Protein AF-A0A955PKI0-F1 (afdb_monomer_lite)

Radius of gyration: 33.98 Å; chains: 1; bounding box: 121×41×71 Å

Foldseek 3Di:
DDEDEEADPDPDDDDDPDPPYYYYHDPQADEDPDPRDPDNHHQDDDFDDPPDPVRDSDDWDDPDPDPDDDTDDFDDPDPQWPQVAFRAFDADPVGTAWTWGTNSPRHTDTGHPAWFEWEKFFADPPDPDDDDAQFKWADDPRHTALQQPVGPAIWGFADDHSHYYDDVPPPDPTDITITTAWTKGKHWEAAWEDFFFFWFRPNPSPRYTYTDHPVPDPGHGHFTFHHTDHDRGIDIGMTTGHPDPPPPPDDDPPVVVVVVVVVVVVVVVVVVVVVVVVVVVVVVVVVVVVVVVVVPD

Sequence (297 aa):
RGSFVWADSAFSDFASTDDNQFLVRASGGVGLGTNNPVSQLHVAESVSGGAGIGNHVAAIENTSTGASPDVLALKVHVETPDDTNNFITFMNSTGNIGAVEGNGSGGVTFKTTGGDFAEYLPLRETDDVTAQPGDLVGLHGGSVSLETDGARRALVVSTAPALLGNDPKQEDGGKHIPIAFIGQVEIRVRGPVHAGDAIVPSGQNDGTGIAMSPVRATMPIAGYAIEESSQDSVKVIRAIVGFPHDPPALDRKDPKDERIVSLERQVESMREEISAMKKQMMEMTRSRRESLILYRQ

Structure (mmCIF, N/CA/C/O backbone):
data_AF-A0A955PKI0-F1
#
_entry.id   AF-A0A955PKI0-F1
#
loop_
_atom_site.group_PDB
_atom_site.id
_atom_site.type_symbol
_atom_site.label_atom_id
_atom_site.label_alt_id
_atom_site.label_comp_id
_atom_site.label_asym_id
_atom_site.label_entity_id
_atom_site.label_seq_id
_atom_site.pdbx_PDB_ins_code
_atom_site.Cartn_x
_atom_site.Cartn_y
_atom_site.Cartn_z
_atom_site.occupancy
_atom_site.B_iso_or_equiv
_atom_site.auth_seq_id
_atom_site.auth_comp_id
_atom_site.auth_asym_id
_atom_site.auth_atom_id
_atom_site.pdbx_PDB_model_num
ATOM 1 N N . ARG A 1 1 ? 19.567 9.909 -41.602 1.00 74.19 1 ARG A N 1
ATOM 2 C CA . ARG A 1 1 ? 20.017 10.490 -40.308 1.00 74.19 1 ARG A CA 1
ATOM 3 C C . ARG A 1 1 ? 20.873 9.428 -39.597 1.00 74.19 1 ARG A C 1
ATOM 5 O O . ARG A 1 1 ? 21.284 8.505 -40.284 1.00 74.19 1 ARG A O 1
ATOM 12 N N . GLY A 1 2 ? 21.263 9.560 -38.324 1.00 91.81 2 GLY A N 1
ATOM 13 C CA . GLY A 1 2 ? 22.196 8.604 -37.692 1.00 91.81 2 GLY A CA 1
ATOM 14 C C . GLY A 1 2 ? 21.479 7.470 -36.957 1.00 91.81 2 GLY A C 1
ATOM 15 O O . GLY A 1 2 ? 20.577 7.763 -36.185 1.00 91.81 2 GLY A O 1
ATOM 16 N N . SER A 1 3 ? 21.897 6.217 -37.151 1.00 95.56 3 SER A N 1
ATOM 17 C CA . SER A 1 3 ? 21.462 5.065 -36.344 1.00 95.56 3 SER A CA 1
ATOM 18 C C . SER A 1 3 ? 22.678 4.366 -35.731 1.00 95.56 3 SER A C 1
ATOM 20 O O . SER A 1 3 ? 23.745 4.322 -36.345 1.00 95.56 3 SER A O 1
ATOM 22 N N . PHE A 1 4 ? 22.522 3.823 -34.526 1.00 96.56 4 PHE A N 1
ATOM 23 C CA . PHE A 1 4 ? 23.533 3.021 -33.837 1.00 96.56 4 PHE A CA 1
ATOM 24 C C . PHE A 1 4 ? 23.021 1.592 -33.680 1.00 96.56 4 PHE A C 1
ATOM 26 O O . PHE A 1 4 ? 21.905 1.384 -33.205 1.00 96.56 4 PHE A O 1
ATOM 33 N N . VAL A 1 5 ? 23.838 0.614 -34.069 1.00 95.44 5 VAL A N 1
ATOM 34 C CA . VAL A 1 5 ? 23.517 -0.810 -33.941 1.00 95.44 5 VAL A CA 1
ATOM 35 C C . VAL A 1 5 ? 24.697 -1.517 -33.293 1.00 95.44 5 VAL A C 1
ATOM 37 O O . VAL A 1 5 ? 25.806 -1.495 -33.825 1.00 95.44 5 VAL A O 1
ATOM 40 N N . TRP A 1 6 ? 24.446 -2.159 -32.157 1.00 95.50 6 TRP A N 1
ATOM 41 C CA . TRP A 1 6 ? 25.385 -3.066 -31.508 1.00 95.50 6 TRP A CA 1
ATOM 42 C C . TRP A 1 6 ? 24.737 -4.437 -31.342 1.00 95.50 6 TRP A C 1
ATOM 44 O O . TRP A 1 6 ? 23.592 -4.540 -30.896 1.00 95.50 6 TRP A O 1
ATOM 54 N N . ALA A 1 7 ? 25.463 -5.494 -31.692 1.00 95.50 7 ALA A N 1
ATOM 55 C CA . ALA A 1 7 ? 24.996 -6.864 -31.563 1.00 95.50 7 ALA A CA 1
ATOM 56 C C . ALA A 1 7 ? 26.078 -7.736 -30.932 1.00 95.50 7 ALA A C 1
ATOM 58 O O . ALA A 1 7 ? 27.271 -7.565 -31.187 1.00 95.50 7 ALA A O 1
ATOM 59 N N . ASP A 1 8 ? 25.628 -8.686 -30.129 1.00 94.38 8 ASP A N 1
ATOM 60 C CA . ASP A 1 8 ? 26.417 -9.802 -29.640 1.00 94.38 8 ASP A CA 1
ATOM 61 C C . ASP A 1 8 ? 26.863 -10.760 -30.762 1.00 94.38 8 ASP A C 1
ATOM 63 O O . ASP A 1 8 ? 26.584 -10.572 -31.947 1.00 94.38 8 ASP A O 1
ATOM 67 N N . SER A 1 9 ? 27.572 -11.825 -30.380 1.00 92.56 9 SER A N 1
ATOM 68 C CA . SER A 1 9 ? 28.144 -12.818 -31.296 1.00 92.56 9 SER A CA 1
ATOM 69 C C . SER A 1 9 ? 27.124 -13.783 -31.919 1.00 92.56 9 SER A C 1
ATOM 71 O O . SER A 1 9 ? 27.525 -14.741 -32.584 1.00 92.56 9 SER A O 1
ATOM 73 N N . ALA A 1 10 ? 25.817 -13.575 -31.716 1.00 91.38 10 ALA A N 1
ATOM 74 C CA . ALA A 1 10 ? 24.794 -14.438 -32.289 1.00 91.38 10 ALA A CA 1
ATOM 75 C C . ALA A 1 10 ? 24.821 -14.370 -33.825 1.00 91.38 10 ALA A C 1
ATOM 77 O O . ALA A 1 10 ? 24.774 -13.292 -34.418 1.00 91.38 10 ALA A O 1
ATOM 78 N N . PHE A 1 11 ? 24.837 -15.535 -34.478 1.00 84.62 11 PHE A N 1
ATOM 79 C CA . PHE A 1 11 ? 24.886 -15.660 -35.939 1.00 84.62 11 PHE A CA 1
ATOM 80 C C . PHE A 1 11 ? 23.498 -15.462 -36.572 1.00 84.62 11 PHE A C 1
ATOM 82 O O . PHE A 1 11 ? 22.921 -16.365 -37.173 1.00 84.62 11 PHE A O 1
ATOM 89 N N . SER A 1 12 ? 22.922 -14.282 -36.359 1.00 92.19 12 SER A N 1
ATOM 90 C CA . SER A 1 12 ? 21.658 -13.846 -36.954 1.00 92.19 12 SER A CA 1
ATOM 91 C C . SER A 1 12 ? 21.709 -12.350 -37.228 1.00 92.19 12 SER A C 1
ATOM 93 O O . SER A 1 12 ? 22.248 -11.592 -36.415 1.00 92.19 12 SER A O 1
ATOM 95 N N . ASP A 1 13 ? 21.134 -11.923 -38.348 1.00 91.38 13 ASP A N 1
ATOM 96 C CA . ASP A 1 13 ? 21.134 -10.516 -38.739 1.00 91.38 13 ASP A CA 1
ATOM 97 C C . ASP A 1 13 ? 20.423 -9.646 -37.689 1.00 91.38 13 ASP A C 1
ATOM 99 O O . ASP A 1 13 ? 19.383 -10.010 -37.136 1.00 91.38 13 ASP A O 1
ATOM 103 N N . PHE A 1 14 ? 21.011 -8.486 -37.401 1.00 94.88 14 PHE A N 1
ATOM 104 C CA . PHE A 1 14 ? 20.442 -7.445 -36.549 1.00 94.88 14 PHE A CA 1
ATOM 105 C C . PHE A 1 14 ? 20.825 -6.096 -37.139 1.00 94.88 14 PHE A C 1
ATOM 107 O O . PHE A 1 14 ? 22.000 -5.733 -37.163 1.00 94.88 14 PHE A O 1
ATOM 114 N N . ALA A 1 15 ? 19.843 -5.383 -37.677 1.00 94.81 15 ALA A N 1
ATOM 115 C CA . ALA A 1 15 ? 20.074 -4.177 -38.455 1.00 94.81 15 ALA A CA 1
ATOM 116 C C . ALA A 1 15 ? 19.005 -3.120 -38.164 1.00 94.81 15 ALA A C 1
ATOM 118 O O . ALA A 1 15 ? 17.882 -3.436 -37.771 1.00 94.81 15 ALA A O 1
ATOM 119 N N . SER A 1 16 ? 19.375 -1.858 -38.387 1.00 95.88 16 SER A N 1
ATOM 120 C CA . SER A 1 16 ? 18.446 -0.725 -38.381 1.00 95.88 16 SER A CA 1
ATOM 121 C C . SER A 1 16 ? 17.389 -0.914 -39.467 1.00 95.88 16 SER A C 1
ATOM 123 O O . SER A 1 16 ? 17.709 -1.330 -40.579 1.00 95.88 16 SER A O 1
ATOM 125 N N . THR A 1 17 ? 16.144 -0.576 -39.155 1.00 95.94 17 THR A N 1
ATOM 126 C CA . THR A 1 17 ? 15.013 -0.599 -40.099 1.00 95.94 17 THR A CA 1
ATOM 127 C C . THR A 1 17 ? 14.558 0.799 -40.509 1.00 95.94 17 THR A C 1
ATOM 129 O O . THR A 1 17 ? 13.859 0.935 -41.508 1.00 95.94 17 THR A O 1
ATOM 132 N N . ASP A 1 18 ? 14.979 1.831 -39.773 1.00 96.69 18 ASP A N 1
ATOM 133 C CA . ASP A 1 18 ? 14.659 3.236 -40.036 1.00 96.69 18 ASP A CA 1
ATOM 134 C C . ASP A 1 18 ? 15.785 4.169 -39.535 1.00 96.69 18 ASP A C 1
ATOM 136 O O . ASP A 1 18 ? 16.756 3.733 -38.904 1.00 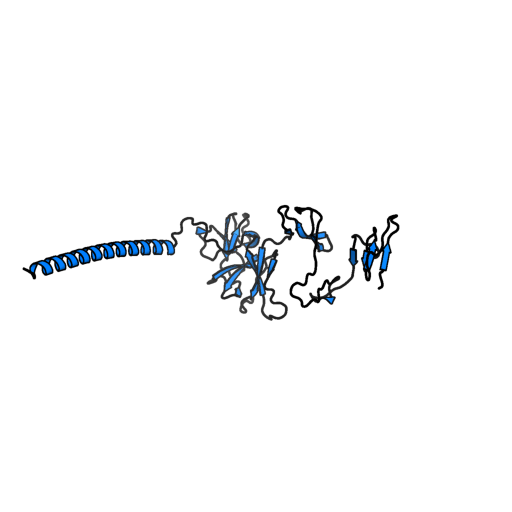96.69 18 ASP A O 1
ATOM 140 N N . ASP A 1 19 ? 15.648 5.462 -39.817 1.00 97.50 19 ASP A N 1
ATOM 141 C CA . ASP A 1 19 ? 16.490 6.558 -39.349 1.00 97.50 19 ASP A CA 1
ATOM 142 C C . ASP A 1 19 ? 16.314 6.825 -37.836 1.00 97.50 19 ASP A C 1
ATOM 144 O O . ASP A 1 19 ? 15.201 6.838 -37.315 1.00 97.50 19 ASP A O 1
ATOM 148 N N . ASN A 1 20 ? 17.396 7.215 -37.147 1.00 96.31 20 ASN A N 1
ATOM 149 C CA . ASN A 1 20 ? 17.394 7.635 -35.727 1.00 96.31 20 ASN A CA 1
ATOM 150 C C . ASN A 1 20 ? 17.096 6.514 -34.726 1.00 96.31 20 ASN A C 1
ATOM 152 O O . ASN A 1 20 ? 16.509 6.760 -33.673 1.00 96.31 20 ASN A O 1
ATOM 156 N N . GLN A 1 21 ? 17.513 5.288 -35.035 1.00 95.94 21 GLN A N 1
ATOM 157 C CA . GLN A 1 21 ? 17.356 4.153 -34.131 1.00 95.94 21 GLN A CA 1
ATOM 158 C C . GLN A 1 21 ? 18.623 3.926 -33.297 1.00 95.94 21 GLN A C 1
ATOM 160 O O . GLN A 1 21 ? 19.745 4.060 -33.789 1.00 95.94 21 GLN A O 1
ATOM 165 N N . PHE A 1 22 ? 18.440 3.538 -32.035 1.00 96.06 22 PHE A N 1
ATOM 166 C CA . PHE A 1 22 ? 19.500 3.025 -31.170 1.00 96.06 22 PHE A CA 1
ATOM 167 C C . PHE A 1 22 ? 19.146 1.589 -30.789 1.00 96.06 22 PHE A C 1
ATOM 169 O O . PHE A 1 22 ? 18.220 1.357 -30.014 1.00 96.06 22 PHE A O 1
ATOM 176 N N . LEU A 1 23 ? 19.845 0.623 -31.381 1.00 96.12 23 LEU A N 1
ATOM 177 C CA . LEU A 1 23 ? 19.521 -0.795 -31.285 1.00 96.12 23 LEU A CA 1
ATOM 178 C C . LEU A 1 23 ? 20.668 -1.558 -30.627 1.00 96.12 23 LEU A C 1
ATOM 180 O O . LEU A 1 23 ? 21.814 -1.485 -31.071 1.00 96.12 23 LEU A O 1
ATOM 184 N N . VAL A 1 24 ? 20.346 -2.328 -29.589 1.00 96.19 24 VAL A N 1
ATOM 185 C CA . VAL A 1 24 ? 21.301 -3.176 -28.869 1.00 96.19 24 VAL A CA 1
ATOM 186 C C . VAL A 1 24 ? 20.721 -4.578 -28.736 1.00 96.19 24 VAL A C 1
ATOM 188 O O . VAL A 1 24 ? 19.649 -4.748 -28.157 1.00 96.19 24 VAL A O 1
ATOM 191 N N . ARG A 1 25 ? 21.444 -5.586 -29.230 1.00 96.12 25 ARG A N 1
ATOM 192 C CA . ARG A 1 25 ? 21.192 -6.998 -28.920 1.00 96.12 25 ARG A CA 1
ATOM 193 C C . ARG A 1 25 ? 22.332 -7.530 -28.067 1.00 96.12 25 ARG A C 1
ATOM 195 O O . ARG A 1 25 ? 23.399 -7.836 -28.585 1.00 96.12 25 ARG A O 1
ATOM 202 N N . ALA A 1 26 ? 22.093 -7.635 -26.766 1.00 95.81 26 ALA A N 1
ATOM 203 C CA . ALA A 1 26 ? 23.042 -8.166 -25.797 1.00 95.81 26 ALA A CA 1
ATOM 204 C C . ALA A 1 26 ? 22.402 -9.344 -25.057 1.00 95.81 26 ALA A C 1
ATOM 206 O O . ALA A 1 26 ? 21.695 -9.135 -24.072 1.00 95.81 26 ALA A O 1
ATOM 207 N N . SER A 1 27 ? 22.627 -10.576 -25.522 1.00 94.38 27 SER A N 1
ATOM 208 C CA . SER A 1 27 ? 22.117 -11.796 -24.865 1.00 94.38 27 SER A CA 1
ATOM 209 C C . SER A 1 27 ? 22.603 -11.970 -23.424 1.00 94.38 27 SER A C 1
ATOM 211 O O . SER A 1 27 ? 21.913 -12.589 -22.622 1.00 94.38 27 SER A O 1
ATOM 213 N N . GLY A 1 28 ? 23.757 -11.392 -23.078 1.00 94.50 28 GLY A N 1
ATOM 214 C CA . GLY A 1 28 ? 24.251 -11.316 -21.701 1.00 94.50 28 GLY A CA 1
ATOM 215 C C . GLY A 1 28 ? 23.621 -10.206 -20.849 1.00 94.50 28 GLY A C 1
ATOM 216 O O . GLY A 1 28 ? 23.944 -10.120 -19.673 1.00 94.50 28 GLY A O 1
ATOM 217 N N . GLY A 1 29 ? 22.749 -9.364 -21.415 1.00 96.56 29 GLY A N 1
ATOM 218 C CA . GLY A 1 29 ? 22.121 -8.221 -20.745 1.00 96.56 29 GLY A CA 1
ATOM 219 C C . GLY A 1 29 ? 22.832 -6.880 -20.969 1.00 96.56 29 GLY A C 1
ATOM 220 O O . GLY A 1 29 ? 23.971 -6.811 -21.431 1.00 96.56 29 GLY A O 1
ATOM 221 N N . VAL A 1 30 ? 22.133 -5.791 -20.642 1.00 97.62 30 VAL A N 1
ATOM 222 C CA . VAL A 1 30 ? 22.633 -4.408 -20.663 1.00 97.62 30 VAL A CA 1
ATOM 223 C C . VAL A 1 30 ? 22.802 -3.934 -19.222 1.00 97.62 30 VAL A C 1
ATOM 225 O O . VAL A 1 30 ? 21.823 -3.795 -18.490 1.00 97.62 30 VAL A O 1
ATOM 228 N N . GLY A 1 31 ? 24.049 -3.700 -18.815 1.00 97.25 31 GLY A N 1
ATOM 229 C CA . GLY A 1 31 ? 24.398 -3.169 -17.498 1.00 97.25 31 GLY A CA 1
ATOM 230 C C . GLY A 1 31 ? 24.680 -1.669 -17.546 1.00 97.25 31 GLY A C 1
ATOM 231 O O . GLY A 1 31 ? 25.466 -1.218 -18.377 1.00 97.25 31 GLY A O 1
ATOM 232 N N . LEU A 1 32 ? 24.082 -0.903 -16.635 1.00 97.56 32 LEU A N 1
ATOM 233 C CA . LEU A 1 32 ? 24.447 0.489 -16.358 1.00 97.56 32 LEU A CA 1
ATOM 234 C C . LEU A 1 32 ? 24.866 0.579 -14.886 1.00 97.56 32 LEU A C 1
ATOM 236 O O . LEU A 1 32 ? 24.091 0.210 -14.009 1.00 97.56 32 LEU A O 1
ATOM 240 N N . GLY A 1 33 ? 26.112 0.982 -14.623 1.00 97.38 33 GLY A N 1
ATOM 241 C CA . GLY A 1 33 ? 26.688 0.984 -13.267 1.00 97.38 33 GLY A CA 1
ATOM 242 C C . GLY A 1 33 ? 27.017 -0.409 -12.694 1.00 97.38 33 GLY A C 1
ATOM 243 O O . GLY A 1 33 ? 27.448 -0.529 -11.552 1.00 97.38 33 GLY A O 1
ATOM 244 N N . THR A 1 34 ? 26.887 -1.475 -13.493 1.00 97.06 34 THR A N 1
ATOM 245 C CA . THR A 1 34 ? 27.274 -2.852 -13.139 1.00 97.06 34 THR A CA 1
ATOM 246 C C . THR A 1 34 ? 28.012 -3.537 -14.287 1.00 97.06 34 THR A C 1
ATOM 248 O O . THR A 1 34 ? 27.714 -3.300 -15.457 1.00 97.06 34 THR A O 1
ATOM 251 N N . ASN A 1 35 ? 28.970 -4.406 -13.959 1.00 96.88 35 ASN A N 1
ATOM 252 C CA . ASN A 1 35 ? 29.713 -5.220 -14.927 1.00 96.88 35 ASN A CA 1
ATOM 253 C C . ASN A 1 35 ? 29.130 -6.633 -15.115 1.00 96.88 35 ASN A C 1
ATOM 255 O O . ASN A 1 35 ? 29.584 -7.359 -15.995 1.00 96.88 35 ASN A O 1
ATOM 259 N N . ASN A 1 36 ? 28.149 -7.018 -14.295 1.00 97.25 36 ASN A N 1
ATOM 260 C CA . ASN A 1 36 ? 27.513 -8.331 -14.317 1.00 97.25 36 ASN A CA 1
ATOM 261 C C . ASN A 1 36 ? 25.983 -8.165 -14.238 1.00 97.25 36 ASN A C 1
ATOM 263 O O . ASN A 1 36 ? 25.394 -8.314 -13.161 1.00 97.25 36 ASN A O 1
ATOM 267 N N . PRO A 1 37 ? 25.324 -7.759 -15.339 1.00 97.69 37 PRO A N 1
ATOM 268 C CA . PRO A 1 37 ? 23.868 -7.665 -15.388 1.00 97.69 37 PRO A CA 1
ATOM 269 C C . PRO A 1 37 ? 23.219 -9.035 -15.119 1.00 97.69 37 PRO A C 1
ATOM 271 O O . PRO A 1 37 ? 23.659 -10.050 -15.647 1.00 97.69 37 PRO A O 1
ATOM 274 N N . VAL A 1 38 ? 22.169 -9.068 -14.288 1.00 96.75 38 VAL A N 1
ATOM 275 C CA . VAL A 1 38 ? 21.439 -10.307 -13.917 1.00 96.75 38 VAL A CA 1
ATOM 276 C C . VAL A 1 38 ? 20.052 -10.398 -14.563 1.00 96.75 38 VAL A C 1
ATOM 278 O O . VAL A 1 38 ? 19.336 -11.381 -14.402 1.00 96.75 38 VAL A O 1
ATOM 281 N N . SER A 1 39 ? 19.675 -9.360 -15.301 1.00 96.56 39 SER A N 1
ATOM 282 C CA . SER A 1 39 ? 18.452 -9.223 -16.086 1.00 96.56 39 SER A CA 1
ATOM 283 C C . SER A 1 39 ? 18.805 -8.569 -17.427 1.00 96.56 39 SER A C 1
ATOM 285 O O . SER A 1 39 ? 19.915 -8.064 -17.612 1.00 96.56 39 SER A O 1
ATOM 287 N N . GLN A 1 40 ? 17.861 -8.549 -18.374 1.00 97.12 40 GLN A N 1
ATOM 288 C CA . GLN A 1 40 ? 18.107 -7.978 -19.706 1.00 97.12 40 GLN A CA 1
ATOM 289 C C . GLN A 1 40 ? 18.516 -6.496 -19.659 1.00 97.12 40 GLN A C 1
ATOM 291 O O . GLN A 1 40 ? 19.332 -6.061 -20.469 1.00 97.12 40 GLN A O 1
ATOM 296 N N . LEU A 1 41 ? 17.969 -5.739 -18.707 1.00 97.38 41 LEU A N 1
ATOM 297 C CA . LEU A 1 41 ? 18.399 -4.393 -18.347 1.00 97.38 41 LEU A CA 1
ATOM 298 C C . LEU A 1 41 ? 18.605 -4.363 -16.829 1.00 97.38 41 LEU A C 1
ATOM 300 O O . LEU A 1 41 ? 17.638 -4.505 -16.079 1.00 97.38 41 LEU A O 1
ATOM 304 N N . HIS A 1 42 ? 19.850 -4.180 -16.391 1.00 98.25 42 HIS A N 1
ATOM 305 C CA . HIS A 1 42 ? 20.221 -4.057 -14.983 1.00 98.25 42 HIS A CA 1
ATOM 306 C C . HIS A 1 42 ? 20.905 -2.705 -14.767 1.00 98.25 42 HIS A C 1
ATOM 308 O O . HIS A 1 42 ? 22.023 -2.478 -15.232 1.00 98.25 42 HIS A O 1
ATOM 314 N N . VAL A 1 43 ? 20.222 -1.805 -14.065 1.00 97.75 43 VAL A N 1
ATOM 315 C CA . VAL A 1 43 ? 20.763 -0.503 -13.663 1.00 97.75 43 VAL A CA 1
ATOM 316 C C . VAL A 1 43 ? 21.047 -0.562 -12.170 1.00 97.75 43 VAL A C 1
ATOM 318 O O . VAL A 1 43 ? 20.144 -0.854 -11.389 1.00 97.75 43 VAL A O 1
ATOM 321 N N . ALA A 1 44 ? 22.293 -0.320 -11.783 1.00 97.19 44 ALA A N 1
ATOM 322 C CA . ALA A 1 44 ? 22.725 -0.333 -10.395 1.00 97.19 44 ALA A CA 1
ATOM 323 C C . ALA A 1 44 ? 23.492 0.954 -10.098 1.00 97.19 44 ALA A C 1
ATOM 325 O O . ALA A 1 44 ? 24.462 1.266 -10.780 1.00 97.19 44 ALA A O 1
ATOM 326 N N . GLU A 1 45 ? 23.056 1.692 -9.083 1.00 96.69 45 GLU A N 1
ATOM 327 C CA . GLU A 1 45 ? 23.702 2.926 -8.642 1.00 96.69 45 GLU A CA 1
ATOM 328 C C . GLU A 1 45 ? 23.470 3.121 -7.139 1.00 96.69 45 GLU A C 1
ATOM 330 O O . GLU A 1 45 ? 22.464 2.662 -6.592 1.00 96.69 45 GLU A O 1
ATOM 335 N N . SER A 1 46 ? 24.395 3.801 -6.464 1.00 95.75 46 SER A N 1
ATOM 336 C CA . SER A 1 46 ? 24.297 4.119 -5.039 1.00 95.75 46 SER A CA 1
ATOM 337 C C . SER A 1 46 ? 23.742 5.530 -4.830 1.00 95.75 46 SER A C 1
ATOM 339 O O . SER A 1 46 ? 24.484 6.465 -4.524 1.00 95.75 46 SER A O 1
ATOM 341 N N . VAL A 1 47 ? 22.422 5.682 -4.949 1.00 94.69 47 VAL A N 1
ATOM 342 C CA . VAL A 1 47 ? 21.702 6.939 -4.675 1.00 94.69 47 VAL A CA 1
ATOM 343 C C . VAL A 1 47 ? 20.985 6.895 -3.324 1.00 94.69 47 VAL A C 1
ATOM 345 O O . VAL A 1 47 ? 20.501 5.849 -2.898 1.00 94.69 47 VAL A O 1
ATOM 348 N N . SER A 1 48 ? 20.914 8.032 -2.627 1.00 94.19 48 SER A N 1
ATOM 349 C CA . SER A 1 48 ? 20.125 8.162 -1.396 1.00 94.19 48 SER A CA 1
ATOM 350 C C . SER A 1 48 ? 19.596 9.584 -1.220 1.00 94.19 48 SER A C 1
ATOM 352 O O . SER A 1 48 ? 20.256 10.555 -1.584 1.00 94.19 48 SER A O 1
ATOM 354 N N . GLY A 1 49 ? 18.391 9.704 -0.662 1.00 92.75 49 GLY A N 1
ATOM 355 C CA . GLY A 1 49 ? 17.725 10.977 -0.399 1.00 92.75 49 GLY A CA 1
ATOM 356 C C . GLY A 1 49 ? 16.209 10.809 -0.267 1.00 92.75 49 GLY A C 1
ATOM 357 O O . GLY A 1 49 ? 15.696 9.694 -0.305 1.00 92.75 49 GLY A O 1
ATOM 358 N N . GLY A 1 50 ? 15.486 11.918 -0.084 1.00 89.38 50 GLY A N 1
ATOM 359 C CA . GLY A 1 50 ? 14.015 11.920 -0.070 1.00 89.38 50 GLY A CA 1
ATOM 360 C C . GLY A 1 50 ? 13.406 11.679 -1.459 1.00 89.38 50 GLY A C 1
ATOM 361 O O . GLY A 1 50 ? 14.131 11.503 -2.433 1.00 89.38 50 GLY A O 1
ATOM 362 N N . ALA A 1 51 ? 12.077 11.763 -1.581 1.00 89.00 51 ALA A N 1
ATOM 363 C CA . ALA A 1 51 ? 11.311 11.405 -2.788 1.00 89.00 51 ALA A CA 1
ATOM 364 C C . ALA A 1 51 ? 11.546 12.272 -4.056 1.00 89.00 51 ALA A C 1
ATOM 366 O O . ALA A 1 51 ? 10.801 12.157 -5.028 1.00 89.00 51 ALA A O 1
ATOM 367 N N . GLY A 1 52 ? 12.559 13.143 -4.072 1.00 93.06 52 GLY A N 1
ATOM 368 C CA . GLY A 1 52 ? 12.924 13.952 -5.236 1.00 93.06 52 GLY A CA 1
ATOM 369 C C . GLY A 1 52 ? 13.524 13.116 -6.371 1.00 93.06 52 GLY A C 1
ATOM 370 O O . GLY A 1 52 ? 14.251 12.158 -6.122 1.00 93.06 52 GLY A O 1
ATOM 371 N N . ILE A 1 53 ? 13.259 13.515 -7.620 1.00 93.62 53 ILE A N 1
ATOM 372 C CA . ILE A 1 53 ? 13.582 12.712 -8.812 1.00 93.62 53 ILE A CA 1
ATOM 373 C C . ILE A 1 53 ? 15.067 12.329 -8.934 1.00 93.62 53 ILE A C 1
ATOM 375 O O . ILE A 1 53 ? 15.386 11.214 -9.331 1.00 93.62 53 ILE A O 1
ATOM 379 N N . GLY A 1 54 ? 15.973 13.225 -8.527 1.00 94.25 54 GLY A N 1
ATOM 380 C CA . GLY A 1 54 ? 17.422 13.000 -8.576 1.00 94.25 54 GLY A CA 1
ATOM 381 C C . GLY A 1 54 ? 17.952 11.967 -7.574 1.00 94.25 54 GLY A C 1
ATOM 382 O O . GLY A 1 54 ? 19.125 11.620 -7.645 1.00 94.25 54 GLY A O 1
ATOM 383 N N . ASN A 1 55 ? 17.109 11.478 -6.660 1.00 95.44 55 ASN A N 1
ATOM 384 C CA . ASN A 1 55 ? 17.478 10.468 -5.667 1.00 95.44 55 ASN A CA 1
ATOM 385 C C . ASN A 1 55 ? 17.022 9.051 -6.061 1.00 95.44 55 ASN A C 1
ATOM 387 O O . ASN A 1 55 ? 17.154 8.132 -5.254 1.00 95.44 55 ASN A O 1
ATOM 391 N N . HIS A 1 56 ? 16.489 8.863 -7.275 1.00 96.19 56 HIS A N 1
ATOM 392 C CA . HIS A 1 56 ? 16.081 7.558 -7.806 1.00 96.19 56 HIS A CA 1
ATOM 393 C C . HIS A 1 56 ? 17.101 7.031 -8.820 1.00 96.19 56 HIS A C 1
ATOM 395 O O . HIS A 1 56 ? 17.741 7.803 -9.528 1.00 96.19 56 HIS A O 1
ATOM 401 N N . VAL A 1 57 ? 17.221 5.705 -8.935 1.00 96.88 57 VAL A N 1
ATOM 402 C CA . VAL A 1 57 ? 18.113 5.048 -9.917 1.00 96.88 57 VAL A CA 1
ATOM 403 C C . VAL A 1 57 ? 17.645 5.280 -11.361 1.00 96.88 57 VAL A C 1
ATOM 405 O O . VAL A 1 57 ? 18.457 5.315 -12.282 1.00 96.88 57 VAL A O 1
ATOM 408 N N . ALA A 1 58 ? 16.336 5.437 -11.570 1.00 95.94 58 ALA A N 1
ATOM 409 C CA . ALA A 1 58 ? 15.745 5.674 -12.880 1.00 95.94 58 ALA A CA 1
ATOM 410 C C . ALA A 1 58 ? 14.561 6.644 -12.788 1.00 95.94 58 ALA A C 1
ATOM 412 O O . ALA A 1 58 ? 13.788 6.609 -11.831 1.00 95.94 58 ALA A O 1
ATOM 413 N N . ALA A 1 59 ? 14.401 7.457 -13.831 1.00 96.50 59 ALA A N 1
ATOM 414 C CA . ALA A 1 59 ? 13.245 8.308 -14.070 1.00 96.50 59 ALA A CA 1
ATOM 415 C C . ALA A 1 59 ? 12.729 8.061 -15.493 1.00 96.50 59 ALA A C 1
ATOM 417 O O . ALA A 1 59 ? 13.517 7.992 -16.438 1.00 96.50 59 ALA A O 1
ATOM 418 N N . ILE A 1 60 ? 11.413 7.911 -15.643 1.00 96.56 60 ILE A N 1
ATOM 419 C CA . ILE A 1 60 ? 10.740 7.768 -16.938 1.00 96.56 60 ILE A CA 1
ATOM 420 C C . ILE A 1 60 ? 9.677 8.859 -16.991 1.00 96.56 60 ILE A C 1
ATOM 422 O O . ILE A 1 60 ? 8.699 8.809 -16.249 1.00 96.56 60 ILE A O 1
ATOM 426 N N . GLU A 1 61 ? 9.889 9.857 -17.842 1.00 96.88 61 GLU A N 1
ATOM 427 C CA . GLU A 1 61 ? 9.046 11.049 -17.916 1.00 96.88 61 GLU A CA 1
ATOM 428 C C . GLU A 1 61 ? 8.560 11.276 -19.346 1.00 96.88 61 GLU A C 1
ATOM 430 O O . GLU A 1 61 ? 9.325 11.159 -20.306 1.00 96.88 61 GLU A O 1
ATOM 435 N N . ASN A 1 62 ? 7.287 11.644 -19.483 1.00 96.56 62 ASN A N 1
ATOM 436 C CA . ASN A 1 62 ? 6.733 12.148 -20.732 1.00 96.56 62 ASN A CA 1
ATOM 437 C C . ASN A 1 62 ? 6.481 13.653 -20.589 1.00 96.56 62 ASN A C 1
ATOM 439 O O . ASN A 1 62 ? 5.678 14.079 -19.764 1.00 96.56 62 ASN A O 1
ATOM 443 N N . THR A 1 63 ? 7.170 14.455 -21.399 1.00 97.25 63 THR A N 1
ATOM 444 C CA . THR A 1 63 ? 7.103 15.926 -21.368 1.00 97.25 63 THR A CA 1
ATOM 445 C C . THR A 1 63 ? 6.031 16.510 -22.291 1.00 97.25 63 THR A C 1
ATOM 447 O O . THR A 1 63 ? 5.928 17.729 -22.434 1.00 97.25 63 THR A O 1
ATOM 450 N N . SER A 1 64 ? 5.233 15.659 -22.941 1.00 97.81 64 SER A N 1
ATOM 451 C CA . SER A 1 64 ? 4.134 16.091 -23.801 1.00 97.81 64 SER A CA 1
ATOM 452 C C . SER A 1 64 ? 3.079 16.867 -23.008 1.00 97.81 64 SER A C 1
ATOM 454 O O . SER A 1 64 ? 2.590 16.411 -21.979 1.00 97.81 64 SER A O 1
ATOM 456 N N . THR A 1 65 ? 2.677 18.024 -23.536 1.00 97.25 65 THR A N 1
ATOM 457 C CA . THR A 1 65 ? 1.583 18.861 -23.010 1.00 97.25 65 THR A CA 1
ATOM 458 C C . THR A 1 65 ? 0.239 18.586 -23.696 1.00 97.25 65 THR A C 1
ATOM 460 O O . THR A 1 65 ? -0.719 19.341 -23.528 1.00 97.25 65 THR A O 1
ATOM 463 N N . GLY A 1 66 ? 0.166 17.529 -24.513 1.00 97.00 66 GLY A N 1
ATOM 464 C CA . GLY A 1 66 ? -1.058 17.099 -25.186 1.00 97.00 66 GLY A CA 1
ATOM 465 C C . GLY A 1 66 ? -2.061 16.414 -24.249 1.00 97.00 66 GLY A C 1
ATOM 466 O O . GLY A 1 66 ? -1.816 16.234 -23.062 1.00 97.00 66 GLY A O 1
ATOM 467 N N . ALA A 1 67 ? -3.201 15.989 -24.800 1.00 96.69 67 ALA A N 1
ATOM 468 C CA . ALA A 1 67 ? -4.311 15.428 -24.019 1.00 96.69 67 ALA A CA 1
ATOM 469 C C . ALA A 1 67 ? -4.121 13.964 -23.568 1.00 96.69 67 ALA A C 1
ATOM 471 O O . ALA A 1 67 ? -4.936 13.453 -22.802 1.00 96.69 67 ALA A O 1
ATOM 472 N N . SER A 1 68 ? -3.105 13.258 -24.068 1.00 96.50 68 SER A N 1
ATOM 473 C CA . SER A 1 68 ? -2.921 11.820 -23.807 1.00 96.50 68 SER A CA 1
ATOM 474 C C . SER A 1 68 ? -1.436 11.425 -23.759 1.00 96.50 68 SER A C 1
ATOM 476 O O . SER A 1 68 ? -0.967 10.722 -24.651 1.00 96.50 68 SER A O 1
ATOM 478 N N . PRO A 1 69 ? -0.645 11.932 -22.792 1.00 97.12 69 PRO A N 1
ATOM 479 C CA . PRO A 1 69 ? 0.720 11.461 -22.585 1.00 97.12 69 PRO A CA 1
ATOM 480 C C . PRO A 1 69 ? 0.731 10.090 -21.887 1.00 97.12 69 PRO A C 1
ATOM 482 O O . PRO A 1 69 ? 0.247 9.960 -20.766 1.00 97.12 69 PRO A O 1
ATOM 485 N N . ASP A 1 70 ? 1.336 9.087 -22.521 1.00 97.62 70 ASP A N 1
ATOM 486 C CA . ASP A 1 70 ? 1.603 7.771 -21.921 1.00 97.62 70 ASP A CA 1
ATOM 487 C C . ASP A 1 70 ? 3.047 7.694 -21.393 1.00 97.62 70 ASP A C 1
ATOM 489 O O . ASP A 1 70 ? 3.942 8.325 -21.959 1.00 97.62 70 ASP A O 1
ATOM 493 N N . VAL A 1 71 ? 3.304 6.928 -20.326 1.00 97.25 71 VAL A N 1
ATOM 494 C CA . VAL A 1 71 ? 4.646 6.831 -19.707 1.00 97.25 71 VAL A CA 1
ATOM 495 C C . VAL A 1 71 ? 5.210 5.412 -19.780 1.00 97.25 71 VAL A C 1
ATOM 497 O O . VAL A 1 71 ? 6.113 5.150 -20.570 1.00 97.25 71 VAL A O 1
ATOM 500 N N . LEU A 1 72 ? 4.691 4.487 -18.966 1.00 96.81 72 LEU A N 1
ATOM 501 C CA . LEU A 1 72 ? 5.224 3.130 -18.834 1.00 96.81 72 LEU A CA 1
ATOM 502 C C . LEU A 1 72 ? 4.134 2.092 -19.097 1.00 96.81 72 LEU A C 1
ATOM 504 O O . LEU A 1 72 ? 3.120 2.056 -18.404 1.00 96.81 72 LEU A O 1
ATOM 508 N N . ALA A 1 73 ? 4.386 1.213 -20.064 1.00 97.31 73 ALA A N 1
ATOM 509 C CA . ALA A 1 73 ? 3.581 0.028 -20.321 1.00 97.31 73 ALA A CA 1
ATOM 510 C C . ALA A 1 73 ? 4.371 -1.229 -19.936 1.00 97.31 73 ALA A C 1
ATOM 512 O O . ALA A 1 73 ? 5.506 -1.414 -20.374 1.00 97.31 73 ALA A O 1
ATOM 513 N N . LEU A 1 74 ? 3.754 -2.109 -19.145 1.00 96.62 74 LEU A N 1
ATOM 514 C CA . LEU A 1 74 ? 4.306 -3.407 -18.752 1.00 96.62 74 LEU A CA 1
ATOM 515 C C . LEU A 1 74 ? 3.409 -4.509 -19.315 1.00 96.62 74 LEU A C 1
ATOM 517 O O . LEU A 1 74 ? 2.199 -4.498 -19.099 1.00 96.62 74 LEU A O 1
ATOM 521 N N . LYS A 1 75 ? 3.990 -5.453 -20.059 1.00 96.12 75 LYS A N 1
ATOM 522 C CA . LYS A 1 75 ? 3.238 -6.501 -20.756 1.00 96.12 75 LYS A CA 1
ATOM 523 C C . LYS A 1 75 ? 3.906 -7.860 -20.606 1.00 96.12 75 LYS A C 1
ATOM 525 O O . LYS A 1 75 ? 5.082 -8.017 -20.919 1.00 96.12 75 LYS A O 1
ATOM 530 N N . VAL A 1 76 ? 3.097 -8.853 -20.257 1.00 95.44 76 VAL A N 1
ATOM 531 C CA . VAL A 1 76 ? 3.417 -10.280 -20.378 1.00 95.44 76 VAL A CA 1
ATOM 532 C C . VAL A 1 76 ? 2.743 -10.862 -21.626 1.00 95.44 76 VAL A C 1
ATOM 534 O O . VAL A 1 76 ? 1.782 -10.297 -22.148 1.00 95.44 76 VAL A O 1
ATOM 537 N N . HIS A 1 77 ? 3.262 -11.967 -22.162 1.00 95.69 77 HIS A N 1
ATOM 538 C CA . HIS A 1 77 ? 2.712 -12.606 -23.366 1.00 95.69 77 HIS A CA 1
ATOM 539 C C . HIS A 1 77 ? 1.770 -13.770 -23.024 1.00 95.69 77 HIS A C 1
ATOM 541 O O . HIS A 1 77 ? 1.903 -14.868 -23.554 1.00 95.69 77 HIS A O 1
ATOM 547 N N . VAL A 1 78 ? 0.827 -13.511 -22.120 1.00 95.88 78 VAL A N 1
ATOM 548 C CA . VAL A 1 78 ? -0.239 -14.441 -21.729 1.00 95.88 78 VAL A CA 1
ATOM 549 C C . VAL A 1 78 ? -1.575 -13.699 -21.729 1.00 95.88 78 VAL A C 1
ATOM 551 O O . VAL A 1 78 ? -1.611 -12.506 -21.432 1.00 95.88 78 VAL A O 1
ATOM 554 N N . GLU A 1 79 ? -2.653 -14.384 -22.110 1.00 95.25 79 GLU A N 1
ATOM 555 C CA . GLU A 1 79 ? -3.995 -13.789 -22.234 1.00 95.25 79 GLU A CA 1
ATOM 556 C C . GLU A 1 79 ? -4.609 -13.459 -20.868 1.00 95.25 79 GLU A C 1
ATOM 558 O O . GLU A 1 79 ? -5.137 -12.366 -20.674 1.00 95.25 79 GLU A O 1
ATOM 563 N N . THR A 1 80 ? -4.459 -14.373 -19.906 1.00 96.44 80 THR A N 1
ATOM 564 C CA . THR A 1 80 ? -4.974 -14.230 -18.540 1.00 96.44 80 THR A CA 1
ATOM 565 C C . THR A 1 80 ? -3.826 -14.421 -17.550 1.00 96.44 80 THR A C 1
ATOM 567 O O . THR A 1 80 ? -3.565 -15.555 -17.153 1.00 96.44 80 THR A O 1
ATOM 570 N N . PRO A 1 81 ? -3.105 -13.348 -17.175 1.00 96.88 81 PRO A N 1
ATOM 571 C CA . PRO A 1 81 ? -2.017 -13.442 -16.210 1.00 96.88 81 PRO A CA 1
ATOM 572 C C . PRO A 1 81 ? -2.494 -13.980 -14.854 1.00 96.88 81 PRO A C 1
ATOM 574 O O . PRO A 1 81 ? -3.492 -13.487 -14.323 1.00 96.88 81 PRO A O 1
ATOM 577 N N . ASP A 1 82 ? -1.774 -14.940 -14.282 1.00 96.88 82 ASP A N 1
ATOM 578 C CA . ASP A 1 82 ? -1.994 -15.497 -12.942 1.00 96.88 82 ASP A CA 1
ATOM 579 C C . ASP A 1 82 ? -0.895 -15.070 -11.949 1.00 96.88 82 ASP A C 1
ATOM 581 O O . ASP A 1 82 ? -0.105 -14.164 -12.233 1.00 96.88 82 ASP A O 1
ATOM 585 N N . ASP A 1 83 ? -0.860 -15.696 -10.771 1.00 95.31 83 ASP A N 1
ATOM 586 C CA . ASP A 1 83 ? 0.089 -15.383 -9.695 1.00 95.31 83 ASP A CA 1
ATOM 587 C C . ASP A 1 83 ? 1.542 -15.795 -10.008 1.00 95.31 83 ASP A C 1
ATOM 589 O O . ASP A 1 83 ? 2.465 -15.464 -9.261 1.00 95.31 83 ASP A O 1
ATOM 593 N N . THR A 1 84 ? 1.784 -16.453 -11.146 1.00 95.44 84 THR A N 1
ATOM 594 C CA . THR A 1 84 ? 3.128 -16.703 -11.684 1.00 95.44 84 THR A CA 1
ATOM 595 C C . THR A 1 84 ? 3.614 -15.574 -12.598 1.00 95.44 84 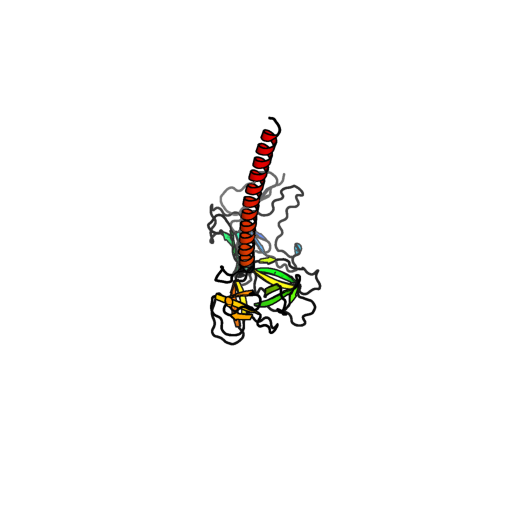THR A C 1
ATOM 597 O O . THR A 1 84 ? 4.795 -15.514 -12.957 1.00 95.44 84 THR A O 1
ATOM 600 N N . ASN A 1 85 ? 2.727 -14.653 -12.985 1.00 96.69 85 ASN A N 1
ATOM 601 C CA . ASN A 1 85 ? 3.037 -13.540 -13.871 1.00 96.69 85 ASN A CA 1
ATOM 602 C C . ASN A 1 85 ? 3.224 -12.247 -13.081 1.00 96.69 85 ASN A C 1
ATOM 604 O O . ASN A 1 85 ? 2.274 -11.589 -12.663 1.00 96.69 85 ASN A O 1
ATOM 608 N N . ASN A 1 86 ? 4.482 -11.855 -12.927 1.00 95.25 86 ASN A N 1
ATOM 609 C CA . ASN A 1 86 ? 4.872 -10.686 -12.159 1.00 95.25 86 ASN A CA 1
ATOM 610 C C . ASN A 1 86 ? 5.180 -9.482 -13.067 1.00 95.25 86 ASN A C 1
ATOM 612 O O . ASN A 1 86 ? 5.976 -9.590 -14.001 1.00 95.25 86 ASN A O 1
ATOM 616 N N . PHE A 1 87 ? 4.569 -8.336 -12.763 1.00 97.44 87 PHE A N 1
ATOM 617 C CA . PHE A 1 87 ? 4.775 -7.075 -13.481 1.00 97.44 87 PHE A CA 1
ATOM 618 C C . PHE A 1 87 ? 5.794 -6.182 -12.768 1.00 97.44 87 PHE A C 1
ATOM 620 O O . PHE A 1 87 ? 6.673 -5.614 -13.414 1.00 97.44 87 PHE A O 1
ATOM 627 N N . ILE A 1 88 ? 5.681 -6.061 -11.441 1.00 97.19 88 ILE A N 1
ATOM 628 C CA . ILE A 1 88 ? 6.567 -5.255 -10.590 1.00 97.19 88 ILE A CA 1
ATOM 629 C C . ILE A 1 88 ? 6.838 -6.044 -9.311 1.00 97.19 88 ILE A C 1
ATOM 631 O O . ILE A 1 88 ? 5.892 -6.468 -8.660 1.00 97.19 88 ILE A O 1
ATOM 635 N N . THR A 1 89 ? 8.100 -6.183 -8.903 1.00 96.38 89 THR A N 1
ATOM 636 C CA . THR A 1 89 ? 8.470 -6.753 -7.595 1.00 96.38 89 THR A CA 1
ATOM 637 C C . THR A 1 89 ? 9.187 -5.718 -6.750 1.00 96.38 89 THR A C 1
ATOM 639 O O . THR A 1 89 ? 10.114 -5.060 -7.216 1.00 96.38 89 THR A O 1
ATOM 642 N N . PHE A 1 90 ? 8.793 -5.624 -5.487 1.00 95.56 90 PHE A N 1
ATOM 643 C CA . PHE A 1 90 ? 9.473 -4.844 -4.465 1.00 95.56 90 PHE A CA 1
ATOM 644 C C . PHE A 1 90 ? 10.381 -5.778 -3.667 1.00 95.56 90 PHE A C 1
ATOM 646 O O . PHE A 1 90 ? 9.930 -6.814 -3.175 1.00 95.56 90 PHE A O 1
ATOM 653 N N . MET A 1 91 ? 11.659 -5.426 -3.540 1.00 95.44 91 MET A N 1
ATOM 654 C CA . MET A 1 91 ? 12.664 -6.232 -2.844 1.00 95.44 91 MET A CA 1
ATOM 655 C C . MET A 1 91 ? 13.411 -5.386 -1.811 1.00 95.44 91 MET A C 1
ATOM 657 O O . MET A 1 91 ? 13.641 -4.198 -2.027 1.00 95.44 91 MET A O 1
ATOM 661 N N . ASN A 1 92 ? 13.809 -6.005 -0.703 1.00 95.00 92 ASN A N 1
ATOM 662 C CA . ASN A 1 92 ? 14.772 -5.456 0.250 1.00 95.00 92 ASN A CA 1
ATOM 663 C C . ASN A 1 92 ? 16.118 -6.206 0.128 1.00 95.00 92 ASN A C 1
ATOM 665 O O . ASN A 1 92 ? 16.332 -6.980 -0.805 1.00 95.00 92 ASN A O 1
ATOM 669 N N . SER A 1 93 ? 17.032 -6.009 1.082 1.00 95.50 93 SER A N 1
ATOM 670 C CA . SER A 1 93 ? 18.337 -6.689 1.091 1.00 95.50 93 SER A CA 1
ATOM 671 C C . SER A 1 93 ? 18.271 -8.207 1.314 1.00 95.50 93 SER A C 1
ATOM 673 O O . SER A 1 93 ? 19.287 -8.880 1.143 1.00 95.50 93 SER A O 1
ATOM 675 N N . THR A 1 94 ? 17.116 -8.753 1.706 1.00 95.75 94 THR A N 1
ATOM 676 C CA . THR A 1 94 ? 16.932 -10.176 2.018 1.00 95.75 94 THR A CA 1
ATOM 677 C C . THR A 1 94 ? 16.029 -10.911 1.025 1.00 95.75 94 THR A C 1
ATOM 679 O O . THR A 1 94 ? 16.134 -12.132 0.927 1.00 95.75 94 THR A O 1
ATOM 682 N N . GLY A 1 95 ? 15.176 -10.213 0.270 1.00 94.19 95 GLY A N 1
ATOM 683 C CA . GLY A 1 95 ? 14.308 -10.815 -0.742 1.00 94.19 95 GLY A CA 1
ATOM 684 C C . GLY A 1 95 ? 13.081 -9.974 -1.096 1.00 94.19 95 GLY A C 1
ATOM 685 O O . GLY A 1 95 ? 13.049 -8.762 -0.892 1.00 94.19 95 GLY A O 1
ATOM 686 N N . ASN A 1 96 ? 12.062 -10.632 -1.650 1.00 93.75 96 ASN A N 1
ATOM 687 C CA . ASN A 1 96 ? 10.817 -9.995 -2.081 1.00 93.75 96 ASN A CA 1
ATOM 688 C C . ASN A 1 96 ? 9.968 -9.581 -0.869 1.00 93.75 96 ASN A C 1
ATOM 690 O O . ASN A 1 96 ? 9.734 -10.386 0.029 1.00 93.75 96 ASN A O 1
ATOM 694 N N . ILE A 1 97 ? 9.464 -8.348 -0.881 1.00 94.44 97 ILE A N 1
ATOM 695 C CA . ILE A 1 97 ? 8.580 -7.781 0.154 1.00 94.44 97 ILE A CA 1
ATOM 696 C C . ILE A 1 97 ? 7.197 -7.390 -0.382 1.00 94.44 97 ILE A C 1
ATOM 698 O O . ILE A 1 97 ? 6.310 -7.050 0.394 1.00 94.44 97 ILE A O 1
ATOM 702 N N . GLY A 1 98 ? 6.992 -7.455 -1.697 1.00 94.56 98 GLY A N 1
ATOM 703 C CA . GLY A 1 98 ? 5.691 -7.246 -2.322 1.00 94.56 98 GLY A CA 1
ATOM 704 C C . GLY A 1 98 ? 5.767 -7.313 -3.841 1.00 94.56 98 GLY A C 1
ATOM 705 O O . GLY A 1 98 ? 6.862 -7.363 -4.407 1.00 94.56 98 GLY A O 1
ATOM 706 N N . ALA A 1 99 ? 4.615 -7.299 -4.506 1.00 96.38 99 ALA A N 1
ATOM 707 C CA . ALA A 1 99 ? 4.553 -7.330 -5.964 1.00 96.38 99 ALA A CA 1
ATOM 708 C C . ALA A 1 99 ? 3.222 -6.818 -6.537 1.00 96.38 99 ALA A C 1
ATOM 710 O O . ALA A 1 99 ? 2.215 -6.721 -5.837 1.00 96.38 99 ALA A O 1
ATOM 711 N N . VAL A 1 100 ? 3.230 -6.528 -7.837 1.00 97.50 100 VAL A N 1
ATOM 712 C CA . VAL A 1 100 ? 2.043 -6.416 -8.690 1.00 97.50 100 VAL A CA 1
ATOM 713 C C . VAL A 1 100 ? 2.045 -7.620 -9.626 1.00 97.50 100 VAL A C 1
ATOM 715 O O . VAL A 1 100 ? 2.908 -7.730 -10.501 1.00 97.50 100 VAL A O 1
ATOM 718 N N . GLU A 1 101 ? 1.091 -8.523 -9.428 1.00 97.19 101 GLU A N 1
ATOM 719 C CA . GLU A 1 101 ? 1.017 -9.835 -10.091 1.00 97.19 101 GLU A CA 1
ATOM 720 C C . GLU A 1 101 ? -0.328 -9.998 -10.805 1.00 97.19 101 GLU A C 1
ATOM 722 O O . GLU A 1 101 ? -1.289 -9.305 -10.472 1.00 97.19 101 GLU A O 1
ATOM 727 N N . GLY A 1 102 ? -0.424 -10.915 -11.768 1.00 97.56 102 GLY A N 1
ATOM 728 C CA . GLY A 1 102 ? -1.710 -11.338 -12.319 1.00 97.56 102 GLY A CA 1
ATOM 729 C C . GLY A 1 102 ? -2.606 -11.989 -11.260 1.00 97.56 102 GLY A C 1
ATOM 730 O O . GLY A 1 102 ? -2.129 -12.566 -10.287 1.00 97.56 102 GLY A O 1
ATOM 731 N N . ASN A 1 103 ? -3.926 -11.894 -11.431 1.00 96.19 103 ASN A N 1
ATOM 732 C CA . ASN A 1 103 ? -4.898 -12.490 -10.503 1.00 96.19 103 ASN A CA 1
ATOM 733 C C . ASN A 1 103 ? -5.643 -13.715 -11.072 1.00 96.19 103 ASN A C 1
ATOM 735 O O . ASN A 1 103 ? -6.620 -14.177 -10.482 1.00 96.19 103 ASN A O 1
ATOM 739 N N . GLY A 1 104 ? -5.246 -14.198 -12.252 1.00 96.69 104 GLY A N 1
ATOM 740 C CA . GLY A 1 104 ? -5.854 -15.340 -12.943 1.00 96.69 104 GLY A CA 1
ATOM 741 C C . GLY A 1 104 ? -7.259 -15.069 -13.492 1.00 96.69 104 GLY A C 1
ATOM 742 O O . GLY A 1 104 ? -7.903 -15.975 -14.010 1.00 96.69 104 GLY A O 1
ATOM 743 N N . SER A 1 105 ? -7.746 -13.831 -13.382 1.00 95.31 105 SER A N 1
ATOM 744 C CA . SER A 1 105 ? -9.125 -13.427 -13.695 1.00 95.31 105 SER A CA 1
ATOM 745 C C . SER A 1 105 ? -9.184 -12.169 -14.572 1.00 95.31 105 SER A C 1
ATOM 747 O O . SER A 1 105 ? -10.183 -11.453 -14.574 1.00 95.31 105 SER A O 1
ATOM 749 N N . GLY A 1 106 ? -8.105 -11.876 -15.307 1.00 90.50 106 GLY A N 1
ATOM 750 C CA . GLY A 1 106 ? -8.021 -10.720 -16.208 1.00 90.50 106 GLY A CA 1
ATOM 751 C C . GLY A 1 106 ? -7.685 -9.393 -15.519 1.00 90.50 106 GLY A C 1
ATOM 752 O O . GLY A 1 106 ? -7.899 -8.332 -16.101 1.00 90.50 106 GLY A O 1
ATOM 753 N N . GLY A 1 107 ? -7.165 -9.432 -14.290 1.00 93.50 107 GLY A N 1
ATOM 754 C CA . GLY A 1 107 ? -6.697 -8.257 -13.559 1.00 93.50 107 GLY A CA 1
ATOM 755 C C . GLY A 1 107 ? -5.355 -8.486 -12.868 1.00 93.50 107 GLY A C 1
ATOM 756 O O . GLY A 1 107 ? -4.681 -9.494 -13.090 1.00 93.50 107 GLY A O 1
ATOM 757 N N . VAL A 1 108 ? -4.988 -7.537 -12.007 1.00 96.88 108 VAL A N 1
ATOM 758 C CA . VAL A 1 108 ? -3.782 -7.600 -11.175 1.00 96.88 108 VAL A CA 1
ATOM 759 C C . VAL A 1 108 ? -4.129 -7.568 -9.688 1.00 96.88 108 VAL A C 1
ATOM 761 O O . VAL A 1 108 ? -5.159 -7.021 -9.294 1.00 96.88 108 VAL A O 1
ATOM 764 N N . THR A 1 109 ? -3.244 -8.126 -8.870 1.00 95.06 109 THR A N 1
ATOM 765 C CA . THR A 1 109 ? -3.264 -8.052 -7.407 1.00 95.06 109 THR A CA 1
ATOM 766 C C . THR A 1 109 ? -2.079 -7.224 -6.923 1.00 95.06 109 THR A C 1
ATOM 768 O O . THR A 1 109 ? -0.956 -7.412 -7.391 1.00 95.06 109 THR A O 1
ATOM 771 N N . PHE A 1 110 ? -2.313 -6.342 -5.948 1.00 94.31 110 PHE A N 1
ATOM 772 C CA . PHE A 1 110 ? -1.245 -5.723 -5.164 1.00 94.31 110 PHE A CA 1
ATOM 773 C C . PHE A 1 110 ? -0.944 -6.599 -3.946 1.00 94.31 110 PHE A C 1
ATOM 775 O O . PHE A 1 110 ? -1.752 -6.703 -3.024 1.00 94.31 110 PHE A O 1
ATOM 782 N N . LYS A 1 111 ? 0.202 -7.275 -3.968 1.00 92.94 111 LYS A N 1
ATOM 783 C CA . LYS A 1 111 ? 0.600 -8.255 -2.961 1.00 92.94 111 LYS A CA 1
ATOM 784 C C . LYS A 1 111 ? 1.527 -7.604 -1.948 1.00 92.94 111 LYS A C 1
ATOM 786 O O . LYS A 1 111 ? 2.664 -7.263 -2.263 1.00 92.94 111 LYS A O 1
ATOM 791 N N . THR A 1 112 ? 1.023 -7.448 -0.733 1.00 89.69 112 THR A N 1
ATOM 792 C CA . THR A 1 112 ? 1.717 -6.859 0.415 1.00 89.69 112 THR A CA 1
ATOM 793 C C . THR A 1 112 ? 1.340 -7.628 1.680 1.00 89.69 112 THR A C 1
ATOM 795 O O . THR A 1 112 ? 0.412 -8.437 1.669 1.00 89.69 112 THR A O 1
ATOM 798 N N . THR A 1 113 ? 2.074 -7.411 2.766 1.00 86.62 113 THR A N 1
ATOM 799 C CA . THR A 1 113 ? 1.785 -8.007 4.077 1.00 86.62 113 THR A CA 1
ATOM 800 C C . THR A 1 113 ? 0.726 -7.236 4.863 1.00 86.62 113 THR A C 1
ATOM 802 O O . THR A 1 113 ? 0.197 -7.771 5.832 1.00 86.62 113 THR A O 1
ATOM 805 N N . GLY A 1 114 ? 0.433 -5.991 4.475 1.00 89.69 114 GLY A N 1
ATOM 806 C CA . GLY A 1 114 ? -0.593 -5.178 5.125 1.00 89.69 114 GLY A CA 1
ATOM 807 C C . GLY A 1 114 ? -2.007 -5.688 4.850 1.00 89.69 114 GLY A C 1
ATOM 808 O O . GLY A 1 114 ? -2.296 -6.172 3.755 1.00 89.69 114 GLY A O 1
ATOM 809 N N . GLY A 1 115 ? -2.882 -5.594 5.854 1.00 91.00 115 GLY A N 1
ATOM 810 C CA . GLY A 1 115 ? -4.238 -6.159 5.819 1.00 91.00 115 GLY A CA 1
ATOM 811 C C . GLY A 1 115 ? -5.364 -5.131 5.714 1.00 91.00 115 GLY A C 1
ATOM 812 O O . GLY A 1 115 ? -6.523 -5.515 5.536 1.00 91.00 115 GLY A O 1
ATOM 813 N N . ASP A 1 116 ? -5.040 -3.845 5.840 1.00 95.25 116 ASP A N 1
ATOM 814 C CA . ASP A 1 116 ? -6.003 -2.758 5.962 1.00 95.25 116 ASP A CA 1
ATOM 815 C C . ASP A 1 116 ? -5.722 -1.569 5.037 1.00 95.25 116 ASP A C 1
ATOM 817 O O . ASP A 1 116 ? -4.615 -1.357 4.538 1.00 95.25 116 ASP A O 1
ATOM 821 N N . PHE A 1 117 ? -6.775 -0.791 4.805 1.00 96.06 117 PHE A N 1
ATOM 822 C CA . PHE A 1 117 ? -6.703 0.550 4.246 1.00 96.06 117 PHE A CA 1
ATOM 823 C C . PHE A 1 117 ? -6.773 1.560 5.392 1.00 96.06 117 PHE A C 1
ATOM 825 O O . PHE A 1 117 ? -7.719 1.540 6.194 1.00 96.06 117 PHE A O 1
ATOM 832 N N . ALA A 1 118 ? -5.792 2.457 5.433 1.00 96.62 118 ALA A N 1
ATOM 833 C CA . ALA A 1 118 ? -5.671 3.478 6.458 1.00 96.62 118 ALA A CA 1
ATOM 834 C C . ALA A 1 118 ? -5.461 4.870 5.855 1.00 96.62 118 ALA A C 1
ATOM 836 O O . ALA A 1 118 ? -4.939 5.024 4.751 1.00 96.62 118 ALA A O 1
ATOM 837 N N . GLU A 1 119 ? -5.811 5.898 6.620 1.00 95.69 119 GLU A N 1
ATOM 838 C CA . GLU A 1 119 ? -5.449 7.285 6.319 1.00 95.69 119 GLU A CA 1
ATOM 839 C C . GLU A 1 119 ? -4.853 7.941 7.560 1.00 95.69 119 GLU A C 1
ATOM 841 O O . GLU A 1 119 ? -5.223 7.610 8.689 1.00 95.69 119 GLU A O 1
ATOM 846 N N . TYR A 1 120 ? -3.939 8.887 7.364 1.00 94.88 120 TYR A N 1
ATOM 847 C CA . TYR A 1 120 ? -3.502 9.746 8.456 1.00 94.88 120 TYR A CA 1
ATOM 848 C C . TYR A 1 120 ? -4.640 10.662 8.909 1.00 94.88 120 TYR A C 1
ATOM 850 O O . TYR A 1 120 ? -5.248 11.364 8.098 1.00 94.88 120 TYR A O 1
ATOM 858 N N . LEU A 1 121 ? -4.882 10.693 10.220 1.00 93.38 121 LEU A N 1
ATOM 859 C CA . LEU A 1 121 ? -5.753 11.670 10.870 1.00 93.38 121 LEU A CA 1
ATOM 860 C C . LEU A 1 121 ? -4.953 12.524 11.863 1.00 93.38 121 LEU A C 1
ATOM 862 O O . LEU A 1 121 ? -4.008 12.015 12.477 1.00 93.38 121 LEU A O 1
ATOM 866 N N . PRO A 1 122 ? -5.323 13.805 12.044 1.00 91.94 122 PRO A N 1
ATOM 867 C CA . PRO A 1 122 ? -4.684 14.664 13.028 1.00 91.94 122 PRO A CA 1
ATOM 868 C C . PRO A 1 122 ? -4.988 14.170 14.444 1.00 91.94 122 PRO A C 1
ATOM 870 O O . PRO A 1 122 ? -6.127 13.825 14.776 1.00 91.94 122 PRO A O 1
ATOM 873 N N . LEU A 1 123 ? -3.966 14.162 15.294 1.00 90.06 123 LEU A N 1
ATOM 874 C CA . LEU A 1 123 ? -4.119 13.965 16.729 1.00 90.06 123 LEU A CA 1
ATOM 875 C C . LEU A 1 123 ? -4.641 15.257 17.364 1.00 90.06 123 LEU A C 1
ATOM 877 O O . LEU A 1 123 ? -4.226 16.358 17.002 1.00 90.06 123 LEU A O 1
ATOM 881 N N . ARG A 1 124 ? -5.545 15.133 18.334 1.00 86.62 124 ARG A N 1
ATOM 882 C CA . ARG A 1 124 ? -6.030 16.280 19.106 1.00 86.62 124 ARG A CA 1
ATOM 883 C C . ARG A 1 124 ? -4.880 16.859 19.945 1.00 86.62 124 ARG A C 1
ATOM 885 O O . ARG A 1 124 ? -4.233 16.133 20.693 1.00 86.62 124 ARG A O 1
ATOM 892 N N . GLU A 1 125 ? -4.637 18.168 19.838 1.00 67.88 125 GLU A N 1
ATOM 893 C CA . GLU A 1 125 ? -3.446 18.842 20.402 1.00 67.88 125 GLU A CA 1
ATOM 894 C C . GLU A 1 125 ? -3.274 18.717 21.928 1.00 67.88 125 GLU A C 1
ATOM 896 O O . GLU A 1 125 ? -2.187 18.959 22.445 1.00 67.88 125 GLU A O 1
ATOM 901 N N . THR A 1 126 ? -4.328 18.353 22.661 1.00 62.97 126 THR A N 1
ATOM 902 C CA . THR A 1 126 ? -4.347 18.307 24.131 1.00 62.97 126 THR A CA 1
ATOM 903 C C . THR A 1 126 ? -3.752 17.035 24.742 1.00 62.97 126 THR A C 1
ATOM 905 O O . THR A 1 126 ? -3.712 16.929 25.966 1.00 62.97 126 THR A O 1
ATOM 908 N N . ASP A 1 127 ? -3.306 16.074 23.929 1.00 60.62 127 ASP A N 1
ATOM 909 C CA . ASP A 1 127 ? -2.874 14.762 24.414 1.00 60.62 127 ASP A CA 1
ATOM 910 C C . ASP A 1 127 ? -1.342 14.683 24.584 1.00 60.62 127 ASP A C 1
ATOM 912 O O . ASP A 1 127 ? -0.580 14.570 23.619 1.00 60.62 127 ASP A O 1
ATOM 916 N N . ASP A 1 128 ? -0.883 14.676 25.843 1.00 60.12 128 ASP A N 1
ATOM 917 C CA . ASP A 1 128 ? 0.521 14.405 26.207 1.00 60.12 128 ASP A CA 1
ATOM 918 C C . ASP A 1 128 ? 0.929 12.946 25.914 1.00 60.12 128 ASP A C 1
ATOM 920 O O . ASP A 1 128 ? 2.108 12.639 25.710 1.00 60.12 128 ASP A O 1
ATOM 924 N N . VAL A 1 129 ? -0.046 12.031 25.862 1.00 65.12 129 VAL A N 1
ATOM 925 C CA . VAL A 1 129 ? 0.160 10.611 25.554 1.00 65.12 129 VAL A CA 1
ATOM 926 C C . VAL A 1 129 ? -0.066 10.376 24.064 1.00 65.12 129 VAL A C 1
ATOM 928 O O . VAL A 1 129 ? -1.141 10.629 23.533 1.00 65.12 129 VAL A O 1
ATOM 931 N N . THR A 1 130 ? 0.957 9.868 23.377 1.00 79.50 130 THR A N 1
ATOM 932 C CA . THR A 1 130 ? 0.868 9.557 21.943 1.00 79.50 130 THR A CA 1
ATOM 933 C C . THR A 1 130 ? 0.389 8.121 21.748 1.00 79.50 130 THR A C 1
ATOM 935 O O . THR A 1 130 ? 1.052 7.186 22.205 1.00 79.50 130 THR A O 1
ATOM 938 N N . ALA A 1 131 ? -0.739 7.960 21.055 1.00 89.38 131 ALA A N 1
ATOM 939 C CA . ALA A 1 131 ? -1.270 6.660 20.658 1.00 89.38 131 ALA A CA 1
ATOM 940 C C . ALA A 1 131 ? -0.249 5.861 19.827 1.00 89.38 131 ALA A C 1
ATOM 942 O O . ALA A 1 131 ? 0.584 6.425 19.115 1.00 89.38 131 ALA A O 1
ATOM 943 N N . GLN A 1 132 ? -0.308 4.542 19.950 1.00 91.69 132 GLN A N 1
ATOM 944 C CA . GLN A 1 132 ? 0.614 3.588 19.346 1.00 91.69 132 GLN A CA 1
ATOM 945 C C . GLN A 1 132 ? -0.113 2.666 18.360 1.00 91.69 132 GLN A C 1
ATOM 947 O O . GLN A 1 132 ? -1.330 2.509 18.451 1.00 91.69 132 GLN A O 1
ATOM 952 N N . PRO A 1 133 ? 0.619 2.012 17.441 1.00 95.25 133 PRO A N 1
ATOM 953 C CA . PRO A 1 133 ? 0.082 0.936 16.614 1.00 95.25 133 PRO A CA 1
ATOM 954 C C . PRO A 1 133 ? -0.762 -0.075 17.410 1.00 95.25 133 PRO A C 1
ATOM 956 O O . PRO A 1 133 ? -0.321 -0.606 18.433 1.00 95.25 133 PRO A O 1
ATOM 959 N N . GLY A 1 134 ? -1.984 -0.323 16.935 1.00 96.62 134 GLY A N 1
ATOM 960 C CA . GLY A 1 134 ? -2.972 -1.206 17.555 1.00 96.62 134 GLY A CA 1
ATOM 961 C C . GLY A 1 134 ? -3.773 -0.605 18.713 1.00 96.62 134 GLY A C 1
ATOM 962 O O . GLY A 1 134 ? -4.636 -1.297 19.259 1.00 96.62 134 GLY A O 1
ATOM 963 N N . ASP A 1 135 ? -3.530 0.652 19.093 1.00 97.00 135 ASP A N 1
ATOM 964 C CA . ASP A 1 135 ? -4.356 1.344 20.084 1.00 97.00 135 ASP A CA 1
ATOM 965 C C . ASP A 1 135 ? -5.742 1.686 19.521 1.00 97.00 135 ASP A C 1
ATOM 967 O O . ASP A 1 135 ? -5.905 1.996 18.337 1.00 97.00 135 ASP A O 1
ATOM 971 N N . LEU A 1 136 ? -6.746 1.683 20.397 1.00 96.38 136 LEU A N 1
ATOM 972 C CA . LEU A 1 136 ? -8.056 2.259 20.127 1.00 96.38 136 LEU A CA 1
ATOM 973 C C . LEU A 1 136 ? -8.035 3.758 20.409 1.00 96.38 136 LEU A C 1
ATOM 975 O O . LEU A 1 136 ? -7.587 4.203 21.465 1.00 96.38 136 LEU A O 1
ATOM 979 N N . VAL A 1 137 ? -8.611 4.520 19.488 1.00 95.12 137 VAL A N 1
ATOM 980 C CA . VAL A 1 137 ? -8.762 5.973 19.592 1.00 95.12 137 VAL A CA 1
ATOM 981 C C . VAL A 1 137 ? -10.210 6.386 19.356 1.00 95.12 137 VAL A C 1
ATOM 983 O O . VAL A 1 137 ? -10.949 5.739 18.611 1.00 95.12 137 VAL A O 1
ATOM 986 N N . GLY A 1 138 ? -10.628 7.474 19.991 1.00 93.50 138 GLY A N 1
ATOM 987 C CA . GLY A 1 138 ? -11.911 8.117 19.753 1.00 93.50 138 GLY A CA 1
ATOM 988 C C . GLY A 1 138 ? -11.816 9.125 18.613 1.00 93.50 138 GLY A C 1
ATOM 989 O O . GLY A 1 138 ? -10.876 9.911 18.550 1.00 93.50 138 GLY A O 1
ATOM 990 N N . LEU A 1 139 ? -12.802 9.123 17.714 1.00 92.44 139 LEU A N 1
ATOM 991 C CA . LEU A 1 139 ? -12.942 10.137 16.668 1.00 92.44 139 LEU A CA 1
ATOM 992 C C . LEU A 1 139 ? -13.762 11.338 17.168 1.00 92.44 139 LEU A C 1
ATOM 994 O O . LEU A 1 139 ? -14.960 11.206 17.449 1.00 92.44 139 LEU A O 1
ATOM 998 N N . HIS A 1 140 ? -13.139 12.518 17.156 1.00 90.50 140 HIS A N 1
ATOM 999 C CA . HIS A 1 140 ? -13.678 13.798 17.621 1.00 90.50 140 HIS A CA 1
ATOM 1000 C C . HIS A 1 140 ? -13.526 14.876 16.551 1.00 90.50 140 HIS A C 1
ATOM 1002 O O . HIS A 1 140 ? -12.435 15.394 16.320 1.00 90.50 140 HIS A O 1
ATOM 1008 N N . GLY A 1 141 ? -14.625 15.235 15.882 1.00 83.94 141 GLY A N 1
ATOM 1009 C CA . GLY A 1 141 ? -14.644 16.396 14.981 1.00 83.94 141 GLY A CA 1
ATOM 1010 C C . GLY A 1 141 ? -13.583 16.389 13.868 1.00 83.94 141 GLY A C 1
ATOM 1011 O O . GLY A 1 141 ? -13.145 17.458 13.467 1.00 83.94 141 GLY A O 1
ATOM 1012 N N . GLY A 1 142 ? -13.162 15.211 13.390 1.00 86.81 142 GLY A N 1
ATOM 1013 C CA . GLY A 1 142 ? -12.122 15.056 12.358 1.00 86.81 142 GLY A CA 1
ATOM 1014 C C . GLY A 1 142 ? -10.708 14.802 12.894 1.00 86.81 142 GLY A C 1
ATOM 1015 O O . GLY A 1 142 ? -9.828 14.465 12.112 1.00 86.81 142 GLY A O 1
ATOM 1016 N N . SER A 1 143 ? -10.511 14.896 14.209 1.00 91.69 143 SER A N 1
ATOM 1017 C CA . SER A 1 143 ? -9.277 14.514 14.908 1.00 91.69 143 SER A CA 1
ATOM 1018 C C . SER A 1 143 ? -9.473 13.252 15.743 1.00 91.69 143 SER A C 1
ATOM 1020 O O . SER A 1 143 ? -10.609 12.864 16.029 1.00 91.69 143 SER A O 1
ATOM 1022 N N . VAL A 1 144 ? -8.377 12.610 16.138 1.00 93.81 144 VAL A N 1
ATOM 1023 C CA . VAL A 1 144 ? -8.395 11.424 17.000 1.00 93.81 144 VAL A CA 1
ATOM 1024 C C . VAL A 1 144 ? -7.619 11.647 18.295 1.00 93.81 144 VAL A C 1
ATOM 1026 O O . VAL A 1 144 ? -6.657 12.414 18.333 1.00 93.81 144 VAL A O 1
ATOM 1029 N N . SER A 1 145 ? -8.051 10.983 19.362 1.00 93.56 145 SER A N 1
ATOM 1030 C CA . SER A 1 145 ? -7.410 11.004 20.684 1.00 93.56 145 SER A CA 1
ATOM 1031 C C . SER A 1 145 ? -7.588 9.664 21.395 1.00 93.56 145 SER A C 1
ATOM 1033 O O . SER A 1 145 ? -8.439 8.859 21.017 1.00 93.56 145 SER A O 1
ATOM 1035 N N . LEU A 1 146 ? -6.816 9.418 22.456 1.00 93.25 146 LEU A N 1
ATOM 1036 C CA . LEU A 1 146 ? -7.043 8.252 23.327 1.00 93.25 146 LEU A CA 1
ATOM 1037 C C . LEU A 1 146 ? -8.314 8.396 24.183 1.00 93.25 146 LEU A C 1
ATOM 1039 O O . LEU A 1 146 ? -8.830 7.405 24.698 1.00 93.25 146 LEU A O 1
ATOM 1043 N N . GLU A 1 147 ? -8.837 9.617 24.322 1.00 91.88 147 GLU A N 1
ATOM 1044 C CA . GLU A 1 147 ? -10.145 9.877 24.922 1.00 91.88 147 GLU A CA 1
ATOM 1045 C C . GLU A 1 147 ? -11.250 9.248 24.065 1.00 91.88 147 GLU A C 1
ATOM 1047 O O . GLU A 1 147 ? -11.472 9.638 22.920 1.00 91.88 147 GLU A O 1
ATOM 1052 N N . THR A 1 148 ? -11.959 8.268 24.624 1.00 90.62 148 THR A N 1
ATOM 1053 C CA . THR A 1 148 ? -13.030 7.547 23.907 1.00 90.62 148 THR A CA 1
ATOM 1054 C C . THR A 1 148 ? -14.434 7.876 24.401 1.00 90.62 148 THR A C 1
ATOM 1056 O O . THR A 1 148 ? -15.411 7.489 23.757 1.00 90.62 148 THR A O 1
ATOM 1059 N N . ASP A 1 149 ? -14.550 8.624 25.501 1.00 87.81 149 ASP A N 1
ATOM 1060 C CA . ASP A 1 149 ? -15.835 9.139 25.969 1.00 87.81 149 ASP A CA 1
ATOM 1061 C C . ASP A 1 149 ? -16.369 10.215 25.016 1.00 87.81 149 ASP A C 1
ATOM 1063 O O . ASP A 1 149 ? -15.613 11.018 24.471 1.00 87.81 149 ASP A O 1
ATOM 1067 N N . GLY A 1 150 ? -17.674 10.187 24.745 1.00 83.19 150 GLY A N 1
ATOM 1068 C CA . GLY A 1 150 ? -18.319 11.079 23.774 1.00 83.19 150 GLY A CA 1
ATOM 1069 C C . GLY A 1 150 ? -17.831 10.946 22.320 1.00 83.19 150 GLY A C 1
ATOM 1070 O O . GLY A 1 150 ? -18.307 11.683 21.453 1.00 83.19 150 GLY A O 1
ATOM 1071 N N . ALA A 1 151 ? -16.915 10.016 22.025 1.00 87.50 151 ALA A N 1
ATOM 1072 C CA . ALA A 1 151 ? -16.379 9.825 20.686 1.00 87.50 151 ALA A CA 1
ATOM 1073 C C . ALA A 1 151 ? -17.475 9.364 19.719 1.00 87.50 151 ALA A C 1
ATOM 1075 O O . ALA A 1 151 ? -18.285 8.484 20.022 1.00 87.50 151 ALA A O 1
ATOM 1076 N N . ARG A 1 152 ? -17.472 9.912 18.499 1.00 85.19 152 ARG A N 1
ATOM 1077 C CA . ARG A 1 152 ? -18.455 9.523 17.473 1.00 85.19 152 ARG A CA 1
ATOM 1078 C C . ARG A 1 152 ? -18.271 8.070 17.037 1.00 85.19 152 ARG A C 1
ATOM 1080 O O . ARG A 1 152 ? -19.234 7.417 16.636 1.00 85.19 152 ARG A O 1
ATOM 1087 N N . ARG A 1 153 ? -17.022 7.604 17.047 1.00 89.19 153 ARG A N 1
ATOM 1088 C CA . ARG A 1 153 ? -16.591 6.242 16.726 1.00 89.19 153 ARG A CA 1
ATOM 1089 C C . ARG A 1 153 ? -15.333 5.917 17.515 1.00 89.19 153 ARG A C 1
ATOM 1091 O O . ARG A 1 153 ? -14.546 6.819 17.793 1.00 89.19 153 ARG A O 1
ATOM 1098 N N . ALA A 1 154 ? -15.146 4.636 17.799 1.00 93.31 154 ALA A N 1
ATOM 1099 C CA . ALA A 1 154 ? -13.842 4.094 18.133 1.00 93.31 154 ALA A CA 1
ATOM 1100 C C . ALA A 1 154 ? -13.192 3.609 16.833 1.00 93.31 154 ALA A C 1
ATOM 1102 O O . ALA A 1 154 ? -13.864 3.010 15.992 1.00 93.31 154 ALA A O 1
ATOM 1103 N N . LEU A 1 155 ? -11.914 3.907 16.659 1.00 95.25 155 LEU A N 1
ATOM 1104 C CA . LEU A 1 155 ? -11.099 3.497 15.522 1.00 95.25 155 LEU A CA 1
ATOM 1105 C C . LEU A 1 155 ? -9.820 2.846 16.045 1.00 95.25 155 LEU A C 1
ATOM 1107 O O . LEU A 1 155 ? -9.527 2.927 17.238 1.00 95.25 155 LEU A O 1
ATOM 1111 N N . VAL A 1 156 ? -9.067 2.208 15.156 1.00 97.00 156 VAL A N 1
ATOM 1112 C CA . VAL A 1 156 ? -7.815 1.532 15.502 1.00 97.00 156 VAL A CA 1
ATOM 1113 C C . VAL A 1 156 ? -6.666 2.213 14.781 1.00 97.00 156 VAL A C 1
ATOM 1115 O O . VAL A 1 156 ? -6.749 2.480 13.581 1.00 97.00 156 VAL A O 1
ATOM 1118 N N . VAL A 1 157 ? -5.583 2.470 15.506 1.00 96.94 157 VAL A N 1
ATOM 1119 C CA . VAL A 1 157 ? -4.317 2.885 14.908 1.00 96.94 157 VAL A CA 1
ATOM 1120 C C . VAL A 1 157 ? -3.746 1.723 14.099 1.00 96.94 157 VAL A C 1
ATOM 1122 O O . VAL A 1 157 ? -3.445 0.667 14.657 1.00 96.94 157 VAL A O 1
ATOM 1125 N N . SER A 1 158 ? -3.588 1.912 12.791 1.00 96.62 158 SER A N 1
ATOM 1126 C CA . SER A 1 158 ? -3.071 0.871 11.898 1.00 96.62 158 SER A CA 1
ATOM 1127 C C . SER A 1 158 ? -1.628 0.502 12.256 1.00 96.62 158 SER A C 1
ATOM 1129 O O . SER A 1 158 ? -0.814 1.374 12.571 1.00 96.62 158 SER A O 1
ATOM 1131 N N . THR A 1 159 ? -1.302 -0.793 12.212 1.00 91.88 159 THR A N 1
ATOM 1132 C CA . THR A 1 159 ? 0.059 -1.290 12.462 1.00 91.88 159 THR A CA 1
ATOM 1133 C C . THR A 1 159 ? 0.907 -1.330 11.197 1.00 91.88 159 THR A C 1
ATOM 1135 O O . THR A 1 159 ? 2.073 -0.936 11.228 1.00 91.88 159 THR A O 1
ATOM 1138 N N . ALA A 1 160 ? 0.331 -1.788 10.087 1.00 91.62 160 ALA A N 1
ATOM 1139 C CA . ALA A 1 160 ? 1.007 -1.927 8.805 1.00 91.62 160 ALA A CA 1
ATOM 1140 C C . ALA A 1 160 ? -0.032 -1.939 7.666 1.00 91.62 160 ALA A C 1
ATOM 1142 O O . ALA A 1 160 ? -0.406 -3.015 7.197 1.00 91.62 160 ALA A O 1
ATOM 1143 N N . PRO A 1 161 ? -0.507 -0.768 7.210 1.00 95.00 161 PRO A N 1
ATOM 1144 C CA . PRO A 1 161 ? -1.535 -0.703 6.181 1.00 95.00 161 PRO A CA 1
ATOM 1145 C C . PRO A 1 161 ? -1.024 -1.192 4.826 1.00 95.00 161 PRO A C 1
ATOM 1147 O O . PRO A 1 161 ? 0.118 -0.939 4.438 1.00 95.00 161 PRO A O 1
ATOM 1150 N N . ALA A 1 162 ? -1.897 -1.856 4.069 1.00 93.94 162 ALA A N 1
ATOM 1151 C CA . ALA A 1 162 ? -1.642 -2.204 2.672 1.00 93.94 162 ALA A CA 1
ATOM 1152 C C . ALA A 1 162 ? -1.578 -0.951 1.791 1.00 93.94 162 ALA A C 1
ATOM 1154 O O . ALA A 1 162 ? -0.791 -0.878 0.848 1.00 93.94 162 ALA A O 1
ATOM 1155 N N . LEU A 1 163 ? -2.430 0.025 2.111 1.00 94.94 163 LEU A N 1
ATOM 1156 C CA . LEU A 1 163 ? -2.533 1.321 1.459 1.00 94.94 163 LEU A CA 1
ATOM 1157 C C . LEU A 1 163 ? -2.725 2.388 2.535 1.00 94.94 163 LEU A C 1
ATOM 1159 O O . LEU A 1 163 ? -3.655 2.294 3.338 1.00 94.94 163 LEU A O 1
ATOM 1163 N N . LEU A 1 164 ? -1.851 3.395 2.525 1.00 95.25 164 LEU A N 1
ATOM 1164 C CA . LEU A 1 164 ? -1.888 4.523 3.449 1.00 95.25 164 LEU A CA 1
ATOM 1165 C C . LEU A 1 164 ? -2.086 5.827 2.678 1.00 95.25 164 LEU A C 1
ATOM 1167 O O . LEU A 1 164 ? -1.272 6.180 1.824 1.00 95.25 164 LEU A O 1
ATOM 1171 N N . GLY A 1 165 ? -3.183 6.519 2.972 1.00 93.75 165 GLY A N 1
ATOM 1172 C CA . GLY A 1 165 ? -3.547 7.796 2.364 1.00 93.75 165 GLY A CA 1
ATOM 1173 C C . GLY A 1 165 ? -3.384 8.997 3.298 1.00 93.75 165 GLY A C 1
ATOM 1174 O O . GLY A 1 165 ? -3.112 8.860 4.490 1.00 93.75 165 GLY A O 1
ATOM 1175 N N . ASN A 1 166 ? -3.607 10.186 2.735 1.00 93.12 166 ASN A N 1
ATOM 1176 C CA . ASN A 1 166 ? -3.666 11.468 3.448 1.00 93.12 166 ASN A CA 1
ATOM 1177 C C . ASN A 1 166 ? -2.396 11.855 4.240 1.00 93.12 166 ASN A C 1
ATOM 1179 O O . ASN A 1 166 ? -2.497 12.517 5.266 1.00 93.12 166 ASN A O 1
ATOM 1183 N N . ASP A 1 167 ? -1.205 11.448 3.783 1.00 88.94 167 ASP A N 1
ATOM 1184 C CA . ASP A 1 167 ? 0.067 11.850 4.408 1.00 88.94 167 ASP A CA 1
ATOM 1185 C C . ASP A 1 167 ? 0.171 13.391 4.473 1.00 88.94 167 ASP A C 1
ATOM 1187 O O . ASP A 1 167 ? 0.159 14.032 3.413 1.00 88.94 167 ASP A O 1
ATOM 1191 N N . PRO A 1 168 ? 0.268 13.995 5.679 1.00 83.06 168 PRO A N 1
ATOM 1192 C CA . PRO A 1 168 ? 0.312 15.450 5.861 1.00 83.06 168 PRO A CA 1
ATOM 1193 C C . PRO A 1 168 ? 1.550 16.103 5.232 1.00 83.06 168 PRO A C 1
ATOM 1195 O O . PRO A 1 168 ? 1.611 17.329 5.124 1.00 83.06 168 PRO A O 1
ATOM 1198 N N . LYS A 1 169 ? 2.538 15.303 4.794 1.00 73.88 169 LYS A N 1
ATOM 1199 C CA . LYS A 1 169 ? 3.856 15.764 4.335 1.00 73.88 169 LYS A CA 1
ATOM 1200 C C . LYS A 1 169 ? 4.556 16.586 5.431 1.00 73.88 169 LYS A C 1
ATOM 1202 O O . LYS A 1 169 ? 4.059 16.758 6.538 1.00 73.88 169 LYS A O 1
ATOM 1207 N N . GLN A 1 170 ? 5.753 17.101 5.151 1.00 60.31 170 GLN A N 1
ATOM 1208 C CA . GLN A 1 170 ? 6.519 17.914 6.115 1.00 60.31 170 GLN A CA 1
ATOM 1209 C C . GLN A 1 170 ? 5.877 19.284 6.447 1.00 60.31 170 GLN A C 1
ATOM 1211 O O . GLN A 1 170 ? 6.510 20.094 7.120 1.00 60.31 170 GLN A O 1
ATOM 1216 N N . GLU A 1 171 ? 4.672 19.579 5.952 1.00 58.94 171 GLU A N 1
ATOM 1217 C CA . GLU A 1 171 ? 4.062 20.913 6.014 1.00 58.94 171 GLU A CA 1
ATOM 1218 C C . GLU A 1 171 ? 3.193 21.136 7.255 1.00 58.94 171 GLU A C 1
ATOM 1220 O O . GLU A 1 171 ? 3.006 22.286 7.656 1.00 58.94 171 GLU A O 1
ATOM 1225 N N . ASP A 1 172 ? 2.706 20.071 7.895 1.00 57.38 172 ASP A N 1
ATOM 1226 C CA . ASP A 1 172 ? 1.832 20.197 9.055 1.00 57.38 172 ASP A CA 1
ATOM 1227 C C . ASP A 1 172 ? 2.628 19.975 10.347 1.00 57.38 172 ASP A C 1
ATOM 1229 O O . ASP A 1 172 ? 3.053 18.866 10.668 1.00 57.38 172 ASP A O 1
ATOM 1233 N N . GLY A 1 173 ? 2.868 21.048 11.106 1.00 60.03 173 GLY A N 1
ATOM 1234 C CA . GLY A 1 173 ? 3.518 20.971 12.421 1.00 60.03 173 GLY A CA 1
ATOM 1235 C C . GLY A 1 173 ? 2.714 20.168 13.458 1.00 60.03 173 GLY A C 1
ATOM 1236 O O . GLY A 1 173 ? 3.210 19.939 14.563 1.00 60.03 173 GLY A O 1
ATOM 1237 N N . GLY A 1 174 ? 1.486 19.755 13.113 1.00 70.56 174 GLY A N 1
ATOM 1238 C CA . GLY A 1 174 ? 0.611 18.901 13.909 1.00 70.56 174 GLY A CA 1
ATOM 1239 C C . GLY A 1 174 ? 0.962 17.411 13.833 1.00 70.56 174 GLY A C 1
ATOM 1240 O O . GLY A 1 174 ? 1.372 16.875 12.802 1.00 70.56 174 GLY A O 1
ATOM 1241 N N . LYS A 1 175 ? 0.766 16.696 14.946 1.00 85.25 175 LYS A N 1
ATOM 1242 C CA . LYS A 1 175 ? 0.980 15.244 14.994 1.00 85.25 175 LYS A CA 1
ATOM 1243 C C . LYS A 1 175 ? -0.160 14.523 14.266 1.00 85.25 175 LYS A C 1
ATOM 1245 O O . LYS A 1 175 ? -1.326 14.795 14.529 1.00 85.25 175 LYS A O 1
ATOM 1250 N N . HIS A 1 176 ? 0.181 13.567 13.409 1.00 90.44 176 HIS A N 1
ATOM 1251 C CA . HIS A 1 176 ? -0.771 12.730 12.678 1.00 90.44 176 HIS A CA 1
ATOM 1252 C C . HIS A 1 176 ? -0.507 11.255 12.957 1.00 90.44 176 HIS A C 1
ATOM 1254 O O . HIS A 1 176 ? 0.619 10.873 13.281 1.00 90.44 176 HIS A O 1
ATOM 1260 N N . ILE A 1 177 ? -1.534 10.421 12.815 1.00 92.81 177 ILE A N 1
ATOM 1261 C CA . ILE A 1 177 ? -1.424 8.985 13.068 1.00 92.81 177 ILE A CA 1
ATOM 1262 C C . ILE A 1 177 ? -2.234 8.181 12.037 1.00 92.81 177 ILE A C 1
ATOM 1264 O O . ILE A 1 177 ? -3.326 8.623 11.668 1.00 92.81 177 ILE A O 1
ATOM 1268 N N . PRO A 1 178 ? -1.727 7.038 11.531 1.00 95.38 178 PRO A N 1
ATOM 1269 C CA . PRO A 1 178 ? -2.459 6.225 10.568 1.00 95.38 178 PRO A CA 1
ATOM 1270 C C . PRO A 1 178 ? -3.615 5.498 11.258 1.00 95.38 178 PRO A C 1
ATOM 1272 O O . PRO A 1 178 ? -3.413 4.736 12.203 1.00 95.38 178 PRO A O 1
ATOM 1275 N N . ILE A 1 179 ? -4.831 5.710 10.769 1.00 96.19 179 ILE A N 1
ATOM 1276 C CA . ILE A 1 179 ? -6.047 5.106 11.307 1.00 96.19 179 ILE A CA 1
ATOM 1277 C C . ILE A 1 179 ? -6.636 4.146 10.287 1.00 96.19 179 ILE A C 1
ATOM 1279 O O . ILE A 1 179 ? -6.893 4.527 9.147 1.00 96.19 179 ILE A O 1
ATOM 1283 N N . ALA A 1 180 ? -6.864 2.905 10.710 1.00 96.69 180 ALA A N 1
ATOM 1284 C CA . ALA A 1 180 ? -7.465 1.880 9.876 1.00 96.69 180 ALA A CA 1
ATOM 1285 C C . ALA A 1 180 ? -8.972 2.118 9.724 1.00 96.69 180 ALA A C 1
ATOM 1287 O O . ALA A 1 180 ? -9.704 2.228 10.712 1.00 96.69 180 ALA A O 1
ATOM 1288 N N . PHE A 1 181 ? -9.445 2.160 8.479 1.00 93.56 181 PHE A N 1
ATOM 1289 C CA . PHE A 1 181 ? -10.867 2.328 8.164 1.00 93.56 181 PHE A CA 1
ATOM 1290 C C . PHE A 1 181 ? -11.542 1.009 7.816 1.00 93.56 181 PHE A C 1
ATOM 1292 O O . PHE A 1 181 ? -12.722 0.824 8.119 1.00 93.56 181 PHE A O 1
ATOM 1299 N N . ILE A 1 182 ? -10.816 0.110 7.153 1.00 94.19 182 ILE A N 1
ATOM 1300 C CA . ILE A 1 182 ? -11.328 -1.191 6.737 1.00 94.19 182 ILE A CA 1
ATOM 1301 C C . ILE A 1 182 ? -10.190 -2.193 6.580 1.00 94.19 182 ILE A C 1
ATOM 1303 O O . ILE A 1 182 ? -9.131 -1.854 6.059 1.00 94.19 182 ILE A O 1
ATOM 1307 N N . GLY A 1 183 ? -10.442 -3.436 6.983 1.00 94.19 183 GLY A N 1
ATOM 1308 C CA . GLY A 1 183 ? -9.539 -4.560 6.766 1.00 94.19 183 GLY A CA 1
ATOM 1309 C C . GLY A 1 183 ? -9.198 -5.299 8.050 1.00 94.19 183 GLY A C 1
ATOM 1310 O O . GLY A 1 183 ? -9.896 -5.184 9.058 1.00 94.19 183 GLY A O 1
ATOM 1311 N N . GLN A 1 184 ? -8.144 -6.107 7.988 1.00 94.88 184 GLN A N 1
ATOM 1312 C CA . GLN A 1 184 ? -7.639 -6.840 9.144 1.00 94.88 184 GLN A CA 1
ATOM 1313 C C . GLN A 1 184 ? -6.551 -6.027 9.829 1.00 94.88 184 GLN A C 1
ATOM 1315 O O . GLN A 1 184 ? -5.593 -5.617 9.180 1.00 94.88 184 GLN A O 1
ATOM 1320 N N . VAL A 1 185 ? -6.691 -5.838 11.137 1.00 95.94 185 VAL A N 1
ATOM 1321 C CA . VAL A 1 185 ? -5.731 -5.103 11.961 1.00 95.94 185 VAL A CA 1
ATOM 1322 C C . VAL A 1 185 ? -5.428 -5.847 13.246 1.00 95.94 185 VAL A C 1
ATOM 1324 O O . VAL A 1 185 ? -6.218 -6.653 13.740 1.00 95.94 185 VAL A O 1
ATOM 1327 N N . GLU A 1 186 ? -4.275 -5.528 13.803 1.00 96.75 186 GLU A N 1
ATOM 1328 C CA . GLU A 1 186 ? -3.849 -5.954 15.123 1.00 96.75 186 GLU A CA 1
ATOM 1329 C C . GLU A 1 186 ? -4.291 -4.922 16.162 1.00 96.75 186 GLU A C 1
ATOM 1331 O O . GLU A 1 186 ? -3.973 -3.743 16.044 1.00 96.75 186 GLU A O 1
ATOM 1336 N N . ILE A 1 187 ? -5.036 -5.360 17.178 1.00 97.12 187 ILE A N 1
ATOM 1337 C CA . ILE A 1 187 ? -5.594 -4.511 18.232 1.00 97.12 187 ILE A CA 1
ATOM 1338 C C . ILE A 1 187 ? -5.022 -4.915 19.586 1.00 97.12 187 ILE A C 1
ATOM 1340 O O . ILE A 1 187 ? -5.030 -6.092 19.955 1.00 97.12 187 ILE A O 1
ATOM 1344 N N . ARG A 1 188 ? -4.590 -3.931 20.376 1.00 97.56 188 ARG A N 1
ATOM 1345 C CA . ARG A 1 188 ? -4.196 -4.129 21.772 1.00 97.56 188 ARG A CA 1
ATOM 1346 C C . ARG A 1 188 ? -5.431 -4.270 22.653 1.00 97.56 188 ARG A C 1
ATOM 1348 O O . ARG A 1 188 ? -6.235 -3.350 22.768 1.00 97.56 188 ARG A O 1
ATOM 1355 N N . VAL A 1 18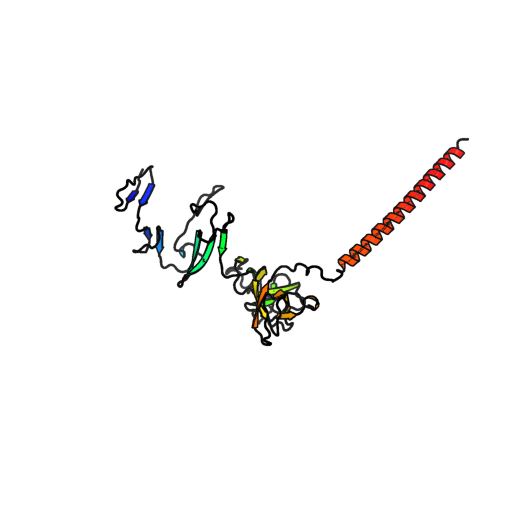9 ? -5.567 -5.406 23.326 1.00 97.94 189 VAL A N 1
ATOM 1356 C CA . VAL A 1 189 ? -6.726 -5.737 24.165 1.00 97.94 189 VAL A CA 1
ATOM 1357 C C . VAL A 1 189 ? -6.312 -6.280 25.527 1.00 97.94 189 VAL A C 1
ATOM 1359 O O . VAL A 1 189 ? -5.248 -6.884 25.670 1.00 97.94 189 VAL A O 1
ATOM 1362 N N . ARG A 1 190 ? -7.172 -6.102 26.530 1.00 97.44 190 ARG A N 1
ATOM 1363 C CA . ARG A 1 190 ? -7.005 -6.597 27.902 1.00 97.44 190 ARG A CA 1
ATOM 1364 C C . ARG A 1 190 ? -8.092 -7.617 28.240 1.00 97.44 190 ARG A C 1
ATOM 1366 O O . ARG A 1 190 ? -9.254 -7.404 27.905 1.00 97.44 190 ARG A O 1
ATOM 1373 N N . GLY A 1 191 ? -7.724 -8.681 28.954 1.00 97.44 191 GLY A N 1
ATOM 1374 C CA . GLY A 1 191 ? -8.658 -9.738 29.345 1.00 97.44 191 GLY A CA 1
ATOM 1375 C C . GLY A 1 191 ? -8.951 -10.742 28.221 1.00 97.44 191 GLY A C 1
ATOM 1376 O O . GLY A 1 191 ? -8.497 -10.551 27.091 1.00 97.44 191 GLY A O 1
ATOM 1377 N N . PRO A 1 192 ? -9.675 -11.833 28.509 1.00 97.62 192 PRO A N 1
ATOM 1378 C CA . PRO A 1 192 ? -9.958 -12.897 27.546 1.00 97.62 192 PRO A CA 1
ATOM 1379 C C . PRO A 1 192 ? -10.758 -12.404 26.328 1.00 97.62 192 PRO A C 1
ATOM 1381 O O . PRO A 1 192 ? -11.548 -11.469 26.434 1.00 97.62 192 PRO A O 1
ATOM 1384 N N . VAL A 1 193 ? -10.555 -13.056 25.181 1.00 98.38 193 VAL A N 1
ATOM 1385 C CA . VAL A 1 193 ? -11.190 -12.738 23.890 1.00 98.38 193 VAL A CA 1
ATOM 1386 C C . VAL A 1 193 ? -11.683 -14.024 23.243 1.00 98.38 193 VAL A C 1
ATOM 1388 O O . VAL A 1 193 ? -10.915 -14.985 23.158 1.00 98.38 193 VAL A O 1
ATOM 1391 N N . HIS A 1 194 ? -12.913 -14.032 22.739 1.00 96.75 194 HIS A N 1
ATOM 1392 C CA . HIS A 1 194 ? -13.403 -15.071 21.838 1.00 96.75 194 HIS A CA 1
ATOM 1393 C C . HIS A 1 194 ? -13.524 -14.524 20.416 1.00 96.75 194 HIS A C 1
ATOM 1395 O O . HIS A 1 194 ? -13.832 -13.348 20.207 1.00 96.75 194 HIS A O 1
ATOM 1401 N N . ALA A 1 195 ? -13.328 -15.391 19.423 1.00 95.81 195 ALA A N 1
ATOM 1402 C CA . ALA A 1 195 ? -13.603 -15.031 18.039 1.00 95.81 195 ALA A CA 1
ATOM 1403 C C . ALA A 1 195 ? -15.079 -14.606 17.885 1.00 95.81 195 ALA A C 1
ATOM 1405 O O . ALA A 1 195 ? -15.988 -15.280 18.371 1.00 95.81 195 ALA A O 1
ATOM 1406 N N . GLY A 1 196 ? -15.310 -13.481 17.210 1.00 93.88 196 GLY A N 1
ATOM 1407 C CA . GLY A 1 196 ? -16.622 -12.852 17.052 1.00 93.88 196 GLY A CA 1
ATOM 1408 C C . GLY A 1 196 ? -16.993 -11.837 18.139 1.00 93.88 196 GLY A C 1
ATOM 1409 O O . GLY A 1 196 ? -17.985 -11.125 17.966 1.00 93.88 196 GLY A O 1
ATOM 1410 N N . ASP A 1 197 ? -16.218 -11.716 19.223 1.00 96.12 197 ASP A N 1
ATOM 1411 C CA . ASP A 1 197 ? -16.443 -10.664 20.217 1.00 96.12 197 ASP A CA 1
ATOM 1412 C C . ASP A 1 197 ? -16.251 -9.275 19.591 1.00 96.12 197 ASP A C 1
ATOM 1414 O O . ASP A 1 197 ? -15.344 -9.045 18.785 1.00 96.12 197 ASP A O 1
ATOM 1418 N N . ALA A 1 198 ? -17.099 -8.328 19.994 1.00 95.88 198 ALA A N 1
ATOM 1419 C CA . ALA A 1 198 ? -16.886 -6.923 19.690 1.00 95.88 198 ALA A CA 1
ATOM 1420 C C . ALA A 1 198 ? -15.719 -6.404 20.533 1.00 95.88 198 ALA A C 1
ATOM 1422 O O . ALA A 1 198 ? -15.665 -6.633 21.744 1.00 95.88 198 ALA A O 1
ATOM 1423 N N . ILE A 1 199 ? -14.818 -5.662 19.897 1.00 97.00 199 ILE A N 1
ATOM 1424 C CA . ILE A 1 199 ? -13.744 -4.948 20.576 1.00 97.00 199 ILE A CA 1
ATOM 1425 C C . ILE A 1 199 ? -14.177 -3.499 20.763 1.00 97.00 199 ILE A C 1
ATOM 1427 O O . ILE A 1 199 ? -14.447 -2.781 19.796 1.00 97.00 199 ILE A O 1
ATOM 1431 N N . VAL A 1 200 ? -14.250 -3.077 22.020 1.00 95.56 200 VAL A N 1
ATOM 1432 C CA . VAL A 1 200 ? -14.605 -1.710 22.416 1.00 95.56 200 VAL A CA 1
ATOM 1433 C C . VAL A 1 200 ? -13.488 -1.110 23.273 1.00 95.56 200 VAL A C 1
ATOM 1435 O O . VAL A 1 200 ? -12.731 -1.871 23.878 1.00 95.56 200 VAL A O 1
ATOM 1438 N N . PRO A 1 201 ? -13.369 0.224 23.373 1.00 95.94 201 PRO A N 1
ATOM 1439 C CA . PRO A 1 201 ? -12.417 0.861 24.280 1.00 95.94 201 PRO A CA 1
ATOM 1440 C C . PRO A 1 201 ? -12.545 0.378 25.730 1.00 95.94 201 PRO A C 1
ATOM 1442 O O . PRO A 1 201 ? -13.654 0.181 26.227 1.00 95.94 201 PRO A O 1
ATOM 1445 N N . SER A 1 202 ? -11.417 0.254 26.435 1.00 95.00 202 SER A N 1
ATOM 1446 C CA . SER A 1 202 ? -11.361 -0.124 27.858 1.00 95.00 202 SER A CA 1
ATOM 1447 C C . SER A 1 202 ? -12.035 0.888 28.796 1.00 95.00 202 SER A C 1
ATOM 1449 O O . SER A 1 202 ? -12.308 0.567 29.953 1.00 95.00 202 SER A O 1
ATOM 1451 N N . GLY A 1 203 ? -12.253 2.120 28.318 1.00 91.81 203 GLY A N 1
ATOM 1452 C CA . GLY A 1 203 ? -12.711 3.262 29.112 1.00 91.81 203 GLY A CA 1
ATOM 1453 C C . GLY A 1 203 ? -11.615 3.912 29.966 1.00 91.81 203 GLY A C 1
ATOM 1454 O O . GLY A 1 203 ? -11.893 4.874 30.673 1.00 91.81 203 GLY A O 1
ATOM 1455 N N . GLN A 1 204 ? -10.373 3.418 29.909 1.00 92.38 204 GLN A N 1
ATOM 1456 C CA . GLN A 1 204 ? -9.238 3.961 30.673 1.00 92.38 204 GLN A CA 1
ATOM 1457 C C . GLN A 1 204 ? -8.439 5.014 29.893 1.00 92.38 204 GLN A C 1
ATOM 1459 O O . GLN A 1 204 ? -7.471 5.551 30.423 1.00 92.38 204 GLN A O 1
ATOM 1464 N N . ASN A 1 205 ? -8.827 5.290 28.641 1.00 91.81 205 ASN A N 1
ATOM 1465 C CA . ASN A 1 205 ? -8.098 6.153 27.708 1.00 91.81 205 ASN A CA 1
ATOM 1466 C C . ASN A 1 205 ? -6.610 5.752 27.572 1.00 91.81 205 ASN A C 1
ATOM 1468 O O . ASN A 1 205 ? -5.735 6.599 27.422 1.00 91.81 205 ASN A O 1
ATOM 1472 N N . ASP A 1 206 ? -6.323 4.445 27.652 1.00 92.56 206 ASP A N 1
ATOM 1473 C CA . ASP A 1 206 ? -4.975 3.856 27.608 1.00 92.56 206 ASP A CA 1
ATOM 1474 C C . ASP A 1 206 ? -4.658 3.176 26.264 1.00 92.56 206 ASP A C 1
ATOM 1476 O O . ASP A 1 206 ? -3.669 2.452 26.147 1.00 92.56 206 ASP A O 1
ATOM 1480 N N . GLY A 1 207 ? -5.535 3.358 25.273 1.00 94.69 207 GLY A N 1
ATOM 1481 C CA . GLY A 1 207 ? -5.447 2.727 23.957 1.00 94.69 207 GLY A CA 1
ATOM 1482 C C . GLY A 1 207 ? -5.841 1.251 23.944 1.00 94.69 207 GLY A C 1
ATOM 1483 O O . GLY A 1 207 ? -5.954 0.666 22.873 1.00 94.69 207 GLY A O 1
ATOM 1484 N N . THR A 1 208 ? -6.094 0.621 25.094 1.00 96.62 208 THR A N 1
ATOM 1485 C CA . THR A 1 208 ? -6.482 -0.792 25.113 1.00 96.62 208 THR A CA 1
ATOM 1486 C C . THR A 1 208 ? -7.974 -0.973 24.859 1.00 96.62 208 THR A C 1
ATOM 1488 O O . THR A 1 208 ? -8.815 -0.183 25.291 1.00 96.62 208 THR A O 1
ATOM 1491 N N . GLY A 1 209 ? -8.308 -2.048 24.154 1.00 97.06 209 GLY A N 1
ATOM 1492 C CA . GLY A 1 209 ? -9.666 -2.541 24.012 1.00 97.06 209 GLY A CA 1
ATOM 1493 C C . GLY A 1 209 ? -9.996 -3.620 25.038 1.00 97.06 209 GLY A C 1
ATOM 1494 O O . GLY A 1 209 ? -9.119 -4.225 25.657 1.00 97.06 209 GLY A O 1
ATOM 1495 N N . ILE A 1 210 ? -11.279 -3.903 25.183 1.00 97.12 210 ILE A N 1
ATOM 1496 C CA 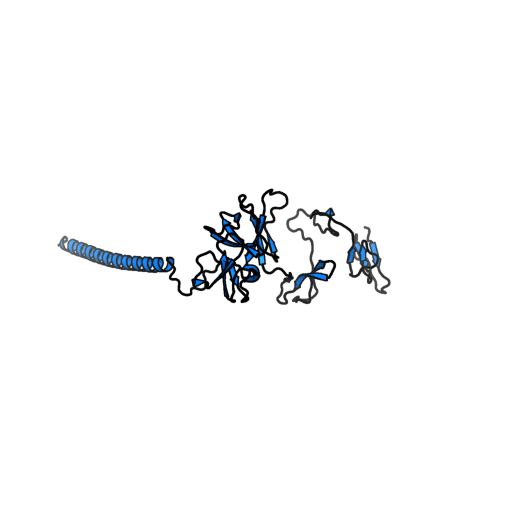. ILE A 1 210 ? -11.798 -5.082 25.869 1.00 97.12 210 ILE A CA 1
ATOM 1497 C C . ILE A 1 210 ? -12.739 -5.814 24.917 1.00 97.12 210 ILE A C 1
ATOM 1499 O O . ILE A 1 210 ? -13.495 -5.188 24.168 1.00 97.12 210 ILE A O 1
ATOM 1503 N N . ALA A 1 211 ? -12.670 -7.140 24.929 1.00 97.12 211 ALA A N 1
ATOM 1504 C CA . ALA A 1 211 ? -13.583 -7.976 24.168 1.00 97.12 211 ALA A CA 1
ATOM 1505 C C . ALA A 1 211 ? -14.872 -8.195 24.958 1.00 97.12 211 ALA A C 1
ATOM 1507 O O . ALA A 1 211 ? -14.853 -8.441 26.168 1.00 97.12 211 ALA A O 1
ATOM 1508 N N . MET A 1 212 ? -16.008 -8.093 24.278 1.00 95.19 212 MET A N 1
ATOM 1509 C CA . MET A 1 212 ? -17.299 -8.406 24.869 1.00 95.19 212 MET A CA 1
ATOM 1510 C C . MET A 1 212 ? -18.314 -8.843 23.823 1.00 95.19 212 MET A C 1
ATOM 1512 O O . MET A 1 212 ? -18.205 -8.541 22.636 1.00 95.19 212 MET A O 1
ATOM 1516 N N . SER A 1 213 ? -19.376 -9.486 24.304 1.00 93.25 213 SER A N 1
ATOM 1517 C CA . SER A 1 213 ? -20.541 -9.778 23.477 1.00 93.25 213 SER A CA 1
ATOM 1518 C C . SER A 1 213 ? -21.086 -8.486 22.837 1.00 93.25 213 SER A C 1
ATOM 1520 O O . SER A 1 213 ? -21.365 -7.533 23.573 1.00 93.25 213 SER A O 1
ATOM 1522 N N . PRO A 1 214 ? -21.310 -8.440 21.507 1.00 88.25 214 PRO A N 1
ATOM 1523 C CA . PRO A 1 214 ? -21.745 -7.226 20.806 1.00 88.25 214 PRO A CA 1
ATOM 1524 C C . PRO A 1 214 ? -23.041 -6.614 21.358 1.00 88.25 214 PRO A C 1
ATOM 1526 O O . PRO A 1 214 ? -23.194 -5.396 21.424 1.00 88.25 214 PRO A O 1
ATOM 1529 N N . VAL A 1 215 ? -23.972 -7.448 21.835 1.00 87.81 215 VAL A N 1
ATOM 1530 C CA . VAL A 1 215 ? -25.234 -6.984 22.442 1.00 87.81 215 VAL A CA 1
ATOM 1531 C C . VAL A 1 215 ? -25.035 -6.287 23.791 1.00 87.81 215 VAL A C 1
ATOM 1533 O O . VAL A 1 215 ? -25.917 -5.559 24.241 1.00 87.81 215 VAL A O 1
ATOM 1536 N N . ARG A 1 216 ? -23.876 -6.465 24.430 1.00 88.12 216 ARG A N 1
ATOM 1537 C CA . ARG A 1 216 ? -23.512 -5.818 25.697 1.00 88.12 216 ARG A CA 1
ATOM 1538 C C . ARG A 1 216 ? -22.639 -4.577 25.510 1.00 88.12 216 ARG A C 1
ATOM 1540 O O . ARG A 1 216 ? -22.352 -3.920 26.505 1.00 88.12 216 ARG A O 1
ATOM 1547 N N . ALA A 1 217 ? -22.241 -4.252 24.278 1.00 84.69 217 ALA A N 1
ATOM 1548 C CA . ALA A 1 217 ? -21.425 -3.081 23.990 1.00 84.69 217 ALA A CA 1
ATOM 1549 C C . ALA A 1 217 ? -22.157 -1.789 24.378 1.00 84.69 217 ALA A C 1
ATOM 1551 O O . ALA A 1 217 ? -23.224 -1.479 23.848 1.00 84.69 217 ALA A O 1
ATOM 1552 N N . THR A 1 218 ? -21.571 -1.051 25.321 1.00 83.12 218 THR A N 1
ATOM 1553 C CA . THR A 1 218 ? -22.024 0.284 25.744 1.00 83.12 218 THR A CA 1
ATOM 1554 C C . THR A 1 218 ? -21.186 1.403 25.133 1.00 83.12 218 THR A C 1
ATOM 1556 O O . THR A 1 218 ? -21.638 2.540 25.073 1.00 83.12 218 THR A O 1
ATOM 1559 N N . MET A 1 219 ? -19.974 1.077 24.683 1.00 85.06 219 MET A N 1
ATOM 1560 C CA . MET A 1 219 ? -19.050 1.972 23.991 1.00 85.06 219 MET A CA 1
ATOM 1561 C C . MET A 1 219 ? -19.081 1.693 22.480 1.00 85.06 219 MET A C 1
ATOM 1563 O O . MET A 1 219 ? -19.476 0.593 22.076 1.00 85.06 219 MET A O 1
ATOM 1567 N N . PRO A 1 220 ? -18.645 2.645 21.632 1.00 89.06 220 PRO A N 1
ATOM 1568 C CA . PRO A 1 220 ? -18.511 2.407 20.201 1.00 89.06 220 PRO A CA 1
ATOM 1569 C C . PRO A 1 220 ? -17.624 1.191 19.906 1.00 89.06 220 PRO A C 1
ATOM 1571 O O . PRO A 1 220 ? -16.536 1.048 20.464 1.00 89.06 220 PRO A O 1
ATOM 1574 N N . ILE A 1 221 ? -18.093 0.326 19.009 1.00 92.75 221 ILE A N 1
ATOM 1575 C CA . ILE A 1 221 ? -17.347 -0.850 18.553 1.00 92.75 221 ILE A CA 1
ATOM 1576 C C . ILE A 1 221 ? -16.287 -0.394 17.552 1.00 92.75 221 ILE A C 1
ATOM 1578 O O . ILE A 1 221 ? -16.618 0.265 16.567 1.00 92.75 221 ILE A O 1
ATOM 1582 N N . ALA A 1 222 ? -15.030 -0.753 17.812 1.00 94.44 222 ALA A N 1
ATOM 1583 C CA . ALA A 1 222 ? -13.912 -0.492 16.909 1.00 94.44 222 ALA A CA 1
ATOM 1584 C C . ALA A 1 222 ? -13.790 -1.580 15.829 1.00 94.44 222 ALA A C 1
ATOM 1586 O O . ALA A 1 222 ? -13.453 -1.290 14.686 1.00 94.44 222 ALA A O 1
ATOM 1587 N N . GLY A 1 223 ? -14.099 -2.831 16.180 1.00 94.56 223 GL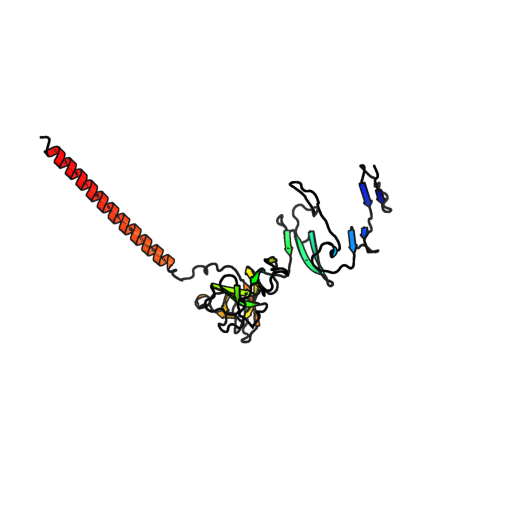Y A N 1
ATOM 1588 C CA . GLY A 1 223 ? -14.041 -3.977 15.277 1.00 94.56 223 GLY A CA 1
ATOM 1589 C C . GLY A 1 223 ? -14.496 -5.266 15.955 1.00 94.56 223 GLY A C 1
ATOM 1590 O O . GLY A 1 223 ? -14.977 -5.243 17.090 1.00 94.56 223 GLY A O 1
ATOM 1591 N N . TYR A 1 224 ? -14.324 -6.389 15.264 1.00 95.56 224 TYR A N 1
ATOM 1592 C CA . TYR A 1 224 ? -14.679 -7.719 15.766 1.00 95.56 224 TYR A CA 1
ATOM 1593 C C . TYR A 1 224 ? -13.470 -8.647 15.733 1.00 95.56 224 TYR A C 1
ATOM 1595 O O . TYR A 1 224 ? -12.778 -8.728 14.716 1.00 95.56 224 TYR A O 1
ATOM 1603 N N . ALA A 1 225 ? -13.220 -9.354 16.834 1.00 97.44 225 ALA A N 1
ATOM 1604 C CA . ALA A 1 225 ? -12.124 -10.310 16.932 1.00 97.44 225 ALA A CA 1
ATOM 1605 C C . ALA A 1 225 ? -12.300 -11.455 15.926 1.00 97.44 225 ALA A C 1
ATOM 1607 O O . ALA A 1 225 ? -13.394 -12.004 15.790 1.00 97.44 225 ALA A O 1
ATOM 1608 N N . ILE A 1 226 ? -11.220 -11.855 15.255 1.00 96.06 226 ILE A N 1
ATOM 1609 C CA . ILE A 1 226 ? -11.203 -13.035 14.368 1.00 96.06 226 ILE A CA 1
ATOM 1610 C C . ILE A 1 226 ? -10.388 -14.197 14.938 1.00 96.06 226 ILE A C 1
ATOM 1612 O O . ILE A 1 226 ? -10.256 -15.240 14.302 1.00 96.06 226 ILE A O 1
ATOM 1616 N N . GLU A 1 227 ? -9.856 -14.025 16.143 1.00 95.44 227 GLU A N 1
ATOM 1617 C CA . GLU A 1 227 ? -9.132 -15.047 16.886 1.00 95.44 227 GLU A CA 1
ATOM 1618 C C . GLU A 1 227 ? -9.476 -14.990 18.376 1.00 95.44 227 GLU A C 1
ATOM 1620 O O . GLU A 1 227 ? -10.131 -14.059 18.849 1.00 95.44 227 GLU A O 1
ATOM 1625 N N . GLU A 1 228 ? -9.060 -16.018 19.107 1.00 97.12 228 GLU A N 1
ATOM 1626 C CA . GLU A 1 228 ? -9.350 -16.198 20.526 1.00 97.12 228 GLU A CA 1
ATOM 1627 C C . GLU A 1 228 ? -8.076 -16.173 21.372 1.00 97.12 228 GLU A C 1
ATOM 1629 O O . GLU A 1 228 ? -6.986 -16.522 20.918 1.00 97.12 228 GLU A O 1
ATOM 1634 N N . SER A 1 229 ? -8.215 -15.789 22.638 1.00 97.69 229 SER A N 1
ATOM 1635 C CA . SER A 1 229 ? -7.156 -15.951 23.628 1.00 97.69 229 SER A CA 1
ATOM 1636 C C . SER A 1 229 ? -7.713 -15.892 25.047 1.00 97.69 229 SER A C 1
ATOM 1638 O O . SER A 1 229 ? -8.387 -14.936 25.424 1.00 97.69 229 SER A O 1
ATOM 1640 N N . SER A 1 230 ? -7.290 -16.837 25.886 1.00 97.12 230 SER A N 1
ATOM 1641 C CA . SER A 1 230 ? -7.624 -16.902 27.314 1.00 97.12 230 SER A CA 1
ATOM 1642 C C . SER A 1 230 ? -6.715 -16.063 28.225 1.00 97.12 230 SER A C 1
ATOM 1644 O O . SER A 1 230 ? -6.970 -15.982 29.425 1.00 97.12 230 SER A O 1
ATOM 1646 N N . GLN A 1 231 ? -5.652 -15.443 27.695 1.00 96.69 231 GLN A N 1
ATOM 1647 C CA . GLN A 1 231 ? -4.742 -14.611 28.491 1.00 96.69 231 GLN A CA 1
ATOM 1648 C C . GLN A 1 231 ? -5.452 -13.376 29.059 1.00 96.69 231 GLN A C 1
ATOM 1650 O O . GLN A 1 231 ? -6.100 -12.638 28.314 1.00 96.69 231 GLN A O 1
ATOM 1655 N N . ASP A 1 232 ? -5.256 -13.116 30.351 1.00 95.69 232 ASP A N 1
ATOM 1656 C CA . ASP A 1 232 ? -5.877 -11.987 31.056 1.00 95.69 232 ASP A CA 1
ATOM 1657 C C . ASP A 1 232 ? -5.096 -10.665 30.899 1.00 95.69 232 ASP A C 1
ATOM 1659 O O . ASP A 1 232 ? -5.655 -9.568 30.941 1.00 95.69 232 ASP A O 1
ATOM 1663 N N . SER A 1 233 ? -3.785 -10.755 30.654 1.00 96.12 233 SER A N 1
ATOM 1664 C CA . SER A 1 233 ? -2.917 -9.597 30.431 1.00 96.12 233 SER A CA 1
ATOM 1665 C C . SER A 1 233 ? -3.229 -8.861 29.123 1.00 96.12 233 SER A C 1
ATOM 1667 O O . SER A 1 233 ? -3.928 -9.368 28.240 1.00 96.12 233 SER A O 1
ATOM 1669 N N . VAL A 1 234 ? -2.659 -7.658 28.978 1.00 96.94 234 VAL A N 1
ATOM 1670 C CA . VAL A 1 234 ? -2.667 -6.945 27.695 1.00 96.94 234 VAL A CA 1
ATOM 1671 C C . VAL A 1 234 ? -1.915 -7.773 26.656 1.00 96.94 234 VAL A C 1
ATOM 1673 O O . VAL A 1 234 ? -0.823 -8.270 26.928 1.00 96.94 234 VAL A O 1
ATOM 1676 N N . LYS A 1 235 ? -2.513 -7.911 25.478 1.00 97.12 235 LYS A N 1
ATOM 1677 C CA . LYS A 1 235 ? -1.977 -8.637 24.324 1.00 97.12 235 LYS A CA 1
ATOM 1678 C C . LYS A 1 235 ? -2.455 -7.978 23.036 1.00 97.12 235 LYS A C 1
ATOM 1680 O O . LYS A 1 235 ? -3.329 -7.115 23.070 1.00 97.12 235 LYS A O 1
ATOM 1685 N N . VAL A 1 236 ? -1.906 -8.419 21.917 1.00 97.25 236 VAL A N 1
ATOM 1686 C CA . VAL A 1 236 ? -2.401 -8.074 20.586 1.00 97.25 236 VAL A CA 1
ATOM 1687 C C . VAL A 1 236 ? -3.287 -9.213 20.093 1.00 97.25 236 VAL A C 1
ATOM 1689 O O . VAL A 1 236 ? -2.935 -10.375 20.286 1.00 97.25 236 VAL A O 1
ATOM 1692 N N . ILE A 1 237 ? -4.432 -8.877 19.502 1.00 97.12 237 ILE A N 1
ATOM 1693 C CA . ILE A 1 237 ? -5.284 -9.818 18.770 1.00 97.12 237 ILE A CA 1
ATOM 1694 C C . ILE A 1 237 ? -5.573 -9.286 17.375 1.00 97.12 237 ILE A C 1
ATOM 1696 O O . ILE A 1 237 ? -5.625 -8.074 17.171 1.00 97.12 237 ILE A O 1
ATOM 1700 N N . ARG A 1 238 ? -5.817 -10.172 16.417 1.00 96.81 238 ARG A N 1
ATOM 1701 C CA . ARG A 1 238 ? -6.337 -9.788 15.104 1.00 96.81 238 ARG A CA 1
ATOM 1702 C C . ARG A 1 238 ? -7.844 -9.576 15.143 1.00 96.81 238 ARG A C 1
ATOM 1704 O O . ARG A 1 238 ? -8.606 -10.376 15.696 1.00 96.81 238 ARG A O 1
ATOM 1711 N N . ALA A 1 239 ? -8.278 -8.515 14.482 1.00 95.88 239 ALA A N 1
ATOM 1712 C CA . ALA A 1 239 ? -9.675 -8.156 14.330 1.00 95.88 239 ALA A CA 1
ATOM 1713 C C . ALA A 1 239 ? -9.958 -7.644 12.918 1.00 95.88 239 ALA A C 1
ATOM 1715 O O . ALA A 1 239 ? -9.068 -7.165 12.216 1.00 95.88 239 ALA A O 1
ATOM 1716 N N . ILE A 1 240 ? -11.225 -7.717 12.523 1.00 95.25 240 ILE A N 1
ATOM 1717 C CA . ILE A 1 240 ? -11.732 -7.006 11.354 1.00 95.25 240 ILE A CA 1
ATOM 1718 C C . ILE A 1 240 ? -12.258 -5.653 11.819 1.00 95.25 240 ILE A C 1
ATOM 1720 O O . ILE A 1 240 ? -13.137 -5.581 12.684 1.00 95.25 240 ILE A O 1
ATOM 1724 N N . VAL A 1 241 ? -11.735 -4.592 11.212 1.00 94.38 241 VAL A N 1
ATOM 1725 C CA . VAL A 1 241 ? -12.269 -3.234 11.310 1.00 94.38 241 VAL A CA 1
ATOM 1726 C C . VAL A 1 241 ? -12.966 -2.870 10.012 1.00 94.38 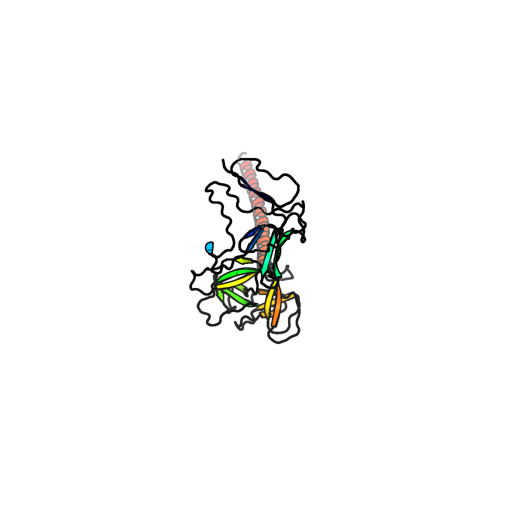241 VAL A C 1
ATOM 1728 O O . VAL A 1 241 ? -12.688 -3.410 8.938 1.00 94.38 241 VAL A O 1
ATOM 1731 N N . GLY A 1 242 ? -13.908 -1.952 10.110 1.00 87.06 242 GLY A N 1
ATOM 1732 C CA . GLY A 1 242 ? -14.716 -1.552 8.980 1.00 87.06 242 GLY A CA 1
ATOM 1733 C C . GLY A 1 242 ? -15.729 -0.512 9.393 1.00 87.06 242 GLY A C 1
ATOM 1734 O O . GLY A 1 242 ? -15.908 -0.194 10.572 1.00 87.06 242 GLY A O 1
ATOM 1735 N N . PHE A 1 243 ? -16.466 -0.024 8.407 1.00 70.25 243 PHE A N 1
ATOM 1736 C CA . PHE A 1 243 ? -17.701 0.670 8.705 1.00 70.25 243 PHE A CA 1
ATOM 1737 C C . PHE A 1 243 ? -18.619 -0.310 9.435 1.00 70.25 243 PHE A C 1
ATOM 1739 O O . PHE A 1 243 ? -18.782 -1.437 8.960 1.00 70.25 243 PHE A O 1
ATOM 1746 N N . PRO A 1 244 ? -19.224 0.083 10.567 1.00 57.09 244 PRO A N 1
ATOM 1747 C CA . PRO A 1 244 ? -20.316 -0.694 11.106 1.00 57.09 244 PRO A CA 1
ATOM 1748 C C . PRO A 1 244 ? -21.378 -0.766 10.008 1.00 57.09 244 PRO A C 1
ATOM 1750 O O . PRO A 1 244 ? -22.054 0.216 9.707 1.00 57.09 244 PRO A O 1
ATOM 1753 N N . HIS A 1 245 ? -21.513 -1.938 9.392 1.00 45.62 245 HIS A N 1
ATOM 1754 C CA . HIS A 1 245 ? -22.854 -2.421 9.159 1.00 45.62 245 HIS A CA 1
ATOM 1755 C C . HIS A 1 245 ? -23.471 -2.452 10.550 1.00 45.62 245 HIS A C 1
ATOM 1757 O O . HIS A 1 245 ? -22.867 -3.022 11.468 1.00 45.62 245 HIS A O 1
ATOM 1763 N N . ASP A 1 246 ? -24.614 -1.788 10.730 1.00 39.03 246 ASP A N 1
ATOM 1764 C CA . ASP A 1 246 ? -25.500 -2.139 11.834 1.00 39.03 246 ASP A CA 1
ATOM 1765 C C . ASP A 1 246 ? -25.435 -3.669 11.962 1.00 39.03 246 ASP A C 1
ATOM 1767 O O . ASP A 1 246 ? -25.525 -4.342 10.922 1.00 39.03 246 ASP A O 1
ATOM 1771 N N . PRO A 1 247 ? -25.132 -4.223 13.155 1.00 41.34 247 PRO A N 1
ATOM 1772 C CA . PRO A 1 247 ? -25.010 -5.667 13.307 1.00 41.34 247 PRO A CA 1
ATOM 1773 C C . PRO A 1 247 ? -26.206 -6.301 12.592 1.00 41.34 247 PRO A C 1
ATOM 1775 O O . PRO A 1 247 ? -27.300 -5.739 12.719 1.00 41.34 247 PRO A O 1
ATOM 1778 N N . PRO A 1 248 ? -26.023 -7.385 11.802 1.00 40.00 248 PRO A N 1
ATOM 1779 C CA . PRO A 1 248 ? -27.132 -8.010 11.090 1.00 40.00 248 PRO A CA 1
ATOM 1780 C C . PRO A 1 248 ? -28.264 -8.134 12.090 1.00 40.00 248 PRO A C 1
ATOM 1782 O O . PRO A 1 248 ? -28.023 -8.688 13.159 1.00 40.00 248 PRO A O 1
ATOM 1785 N N . ALA A 1 249 ? -29.391 -7.482 11.791 1.00 38.75 249 ALA A N 1
ATOM 1786 C CA . ALA A 1 249 ? -30.451 -7.164 12.734 1.00 38.75 249 ALA A CA 1
ATOM 1787 C C . ALA A 1 249 ? -30.855 -8.400 13.548 1.00 38.75 249 ALA A C 1
ATOM 1789 O O . ALA A 1 249 ? -31.751 -9.155 13.184 1.00 38.75 249 ALA A O 1
ATOM 1790 N N . LEU A 1 250 ? -30.163 -8.618 14.657 1.00 44.03 250 LEU A N 1
ATOM 1791 C CA . LEU A 1 250 ? -30.500 -9.593 15.666 1.00 44.03 250 LEU A CA 1
ATOM 1792 C C . LEU A 1 250 ? -31.018 -8.757 16.826 1.00 44.03 250 LEU A C 1
ATOM 1794 O O . LEU A 1 250 ? -30.299 -8.361 17.738 1.00 44.03 250 LEU A O 1
ATOM 1798 N N . ASP A 1 251 ? -32.305 -8.449 16.686 1.00 43.94 251 ASP A N 1
ATOM 1799 C CA . ASP A 1 251 ? -33.227 -8.210 17.791 1.00 43.94 251 ASP A CA 1
ATOM 1800 C C . ASP A 1 251 ? -33.016 -6.933 18.621 1.00 43.94 251 ASP A C 1
ATOM 1802 O O . ASP A 1 251 ? -33.277 -6.887 19.824 1.00 43.94 251 ASP A O 1
ATOM 1806 N N . ARG A 1 252 ? -32.607 -5.838 17.975 1.00 48.06 252 ARG A N 1
ATOM 1807 C CA . ARG A 1 252 ? -32.894 -4.495 18.496 1.00 48.06 252 ARG A CA 1
ATOM 1808 C C . ARG A 1 252 ? -33.960 -3.866 17.617 1.00 48.06 252 ARG A C 1
ATOM 1810 O O . ARG A 1 252 ? -33.674 -3.514 16.482 1.00 48.06 252 ARG A O 1
ATOM 1817 N N . LYS A 1 253 ? -35.180 -3.733 18.149 1.00 50.00 253 LYS A N 1
ATOM 1818 C CA . LYS A 1 253 ? -36.206 -2.845 17.585 1.00 50.00 253 LYS A CA 1
ATOM 1819 C C . LYS A 1 253 ? -35.594 -1.450 17.497 1.00 50.00 253 LYS A C 1
ATOM 1821 O O . LYS A 1 253 ? -35.406 -0.804 18.528 1.00 50.00 253 LYS A O 1
ATOM 1826 N N . ASP A 1 254 ? -35.204 -1.032 16.299 1.00 56.50 254 ASP A N 1
ATOM 1827 C CA . ASP A 1 254 ? -34.637 0.292 16.086 1.00 56.50 254 ASP A CA 1
ATOM 1828 C C . ASP A 1 254 ? -35.753 1.310 16.403 1.00 56.50 254 ASP A C 1
ATOM 1830 O O . ASP A 1 254 ? -36.889 1.124 15.958 1.00 56.50 254 ASP A O 1
ATOM 1834 N N . PRO A 1 255 ? -35.510 2.391 17.164 1.00 58.91 255 PRO A N 1
ATOM 1835 C CA . PRO A 1 255 ? -36.482 3.477 17.316 1.00 58.91 255 PRO A CA 1
ATOM 1836 C C . PRO A 1 255 ? -37.008 4.024 15.971 1.00 58.91 255 PRO A C 1
ATOM 1838 O O . PRO A 1 255 ? -38.084 4.628 15.921 1.00 58.91 255 PRO A O 1
ATOM 1841 N N . LYS A 1 256 ? -36.295 3.794 14.859 1.00 59.00 256 LYS A N 1
ATOM 1842 C CA . LYS A 1 256 ? -36.811 4.027 13.502 1.00 59.00 256 LYS A CA 1
ATOM 1843 C C . LYS A 1 256 ? -37.955 3.085 13.115 1.00 59.00 256 LYS A C 1
ATOM 1845 O O . LYS A 1 256 ? -38.910 3.565 12.511 1.00 59.00 256 LYS A O 1
ATOM 1850 N N . ASP A 1 257 ? -37.919 1.814 13.503 1.00 62.84 257 ASP A N 1
ATOM 1851 C CA . ASP A 1 257 ? -38.993 0.844 13.248 1.00 62.84 257 ASP A CA 1
ATOM 1852 C C . ASP A 1 257 ? -40.260 1.206 14.029 1.00 62.84 257 ASP A C 1
ATOM 1854 O O . ASP A 1 257 ? -41.365 1.164 13.490 1.00 62.84 257 ASP A O 1
ATOM 1858 N N . GLU A 1 258 ? -40.118 1.666 15.278 1.00 71.44 258 GLU A N 1
ATOM 1859 C CA . GLU A 1 258 ? -41.254 2.188 16.054 1.00 71.44 258 GLU A CA 1
ATOM 1860 C C . GLU A 1 258 ? -41.871 3.423 15.390 1.00 71.44 258 GLU A C 1
ATOM 1862 O O . GLU A 1 258 ? -43.096 3.588 15.349 1.00 71.44 258 GLU A O 1
ATOM 1867 N N . ARG A 1 259 ? -41.024 4.286 14.819 1.00 78.19 259 ARG A N 1
ATOM 1868 C CA . ARG A 1 259 ? -41.468 5.473 14.090 1.00 78.19 259 ARG A CA 1
ATOM 1869 C C . ARG A 1 259 ? -42.132 5.119 12.762 1.00 78.19 259 ARG A C 1
ATOM 1871 O O . ARG A 1 259 ? -43.113 5.772 12.421 1.00 78.19 259 ARG A O 1
ATOM 1878 N N . ILE A 1 260 ? -41.667 4.085 12.061 1.00 78.69 260 ILE A N 1
ATOM 1879 C CA . ILE A 1 260 ? -42.306 3.553 10.848 1.00 78.69 260 ILE A CA 1
ATOM 1880 C C . ILE A 1 260 ? -43.688 2.993 11.185 1.00 78.69 260 ILE A C 1
ATOM 1882 O O . ILE A 1 260 ? -44.665 3.426 10.586 1.00 78.69 260 ILE A O 1
ATOM 1886 N N . VAL A 1 261 ? -43.810 2.150 12.214 1.00 79.88 261 VAL A N 1
ATOM 1887 C CA . VAL A 1 261 ? -45.109 1.598 12.643 1.00 79.88 261 VAL A CA 1
ATOM 1888 C C . VAL A 1 261 ? -46.077 2.707 13.079 1.00 79.88 261 VAL A C 1
ATOM 1890 O O . VAL A 1 261 ? -47.276 2.652 12.799 1.00 79.88 261 VAL A O 1
ATOM 1893 N N . SER A 1 262 ? -45.574 3.741 13.757 1.00 82.81 262 SER A N 1
ATOM 1894 C CA . SER A 1 262 ? -46.371 4.914 14.134 1.00 82.81 262 SER A CA 1
ATOM 1895 C C . SER A 1 262 ? -46.845 5.709 12.911 1.00 82.81 262 SER A C 1
ATOM 1897 O O . SER A 1 262 ? -48.024 6.059 12.819 1.00 82.81 262 SER A O 1
ATOM 1899 N N . LEU A 1 263 ? -45.956 5.946 11.942 1.00 83.62 263 LEU A N 1
ATOM 1900 C CA . LEU A 1 263 ? -46.279 6.630 10.689 1.00 83.62 263 LEU A CA 1
ATOM 1901 C C . LEU A 1 263 ? -47.280 5.833 9.848 1.00 83.62 263 LEU A C 1
ATOM 1903 O O . LEU A 1 263 ? -48.221 6.417 9.320 1.00 83.62 263 LEU A O 1
ATOM 1907 N N . GLU A 1 264 ? -47.139 4.511 9.768 1.00 89.94 264 GLU A N 1
ATOM 1908 C CA . GLU A 1 264 ? -48.081 3.637 9.063 1.00 89.94 264 GLU A CA 1
ATOM 1909 C C . GLU A 1 264 ? -49.481 3.698 9.684 1.00 89.94 264 GLU A C 1
ATOM 1911 O O . GLU A 1 264 ? -50.468 3.854 8.963 1.00 89.94 264 GLU A O 1
ATOM 1916 N N . ARG A 1 265 ? -49.583 3.685 11.021 1.00 88.69 265 ARG A N 1
ATOM 1917 C CA . ARG A 1 265 ? -50.868 3.879 11.718 1.00 88.69 265 ARG A CA 1
ATOM 1918 C C . ARG A 1 265 ? -51.473 5.257 11.459 1.00 88.69 265 ARG A C 1
ATOM 1920 O O . ARG A 1 265 ? -52.686 5.362 11.294 1.00 88.69 265 ARG A O 1
ATOM 1927 N N . GLN A 1 266 ? -50.654 6.310 11.417 1.00 91.56 266 GLN A N 1
ATOM 1928 C CA . GLN A 1 266 ? -51.132 7.654 11.078 1.00 91.56 266 GLN A CA 1
ATOM 1929 C C . GLN A 1 266 ? -51.631 7.729 9.633 1.00 91.56 266 GLN A C 1
ATOM 1931 O O . GLN A 1 266 ? -52.673 8.331 9.383 1.00 91.56 266 GLN A O 1
ATOM 1936 N N . VAL A 1 267 ? -50.927 7.101 8.689 1.00 92.88 267 VAL A N 1
ATOM 1937 C CA . VAL A 1 267 ? -51.344 7.042 7.282 1.00 92.88 267 VAL A CA 1
ATOM 1938 C C . VAL A 1 267 ? -52.667 6.299 7.131 1.00 92.88 267 VAL A C 1
ATOM 1940 O O . VAL A 1 267 ? -53.528 6.774 6.391 1.00 92.88 267 VAL A O 1
ATOM 1943 N N . GLU A 1 268 ? -52.863 5.185 7.836 1.00 93.06 268 GLU A N 1
ATOM 1944 C CA . GLU A 1 268 ? -54.120 4.436 7.755 1.00 93.06 268 GLU A CA 1
ATOM 1945 C C . GLU A 1 268 ? -55.290 5.219 8.367 1.00 93.06 268 GLU A C 1
ATOM 1947 O O . GLU A 1 268 ? -56.329 5.370 7.728 1.00 93.06 268 GLU A O 1
ATOM 1952 N N . SER A 1 269 ? -55.081 5.847 9.528 1.00 91.94 269 SER A N 1
ATOM 1953 C CA . SER A 1 269 ? -56.070 6.746 10.143 1.00 91.94 269 SER A CA 1
ATOM 1954 C C . SER A 1 269 ? -56.469 7.898 9.206 1.00 91.94 269 SER A C 1
ATOM 1956 O O . SER A 1 269 ? -57.653 8.142 8.968 1.00 91.94 269 SER A O 1
ATOM 1958 N N . MET A 1 270 ? -55.491 8.559 8.570 1.00 88.38 270 MET A N 1
ATOM 1959 C CA . MET A 1 270 ? -55.771 9.617 7.590 1.00 88.38 270 MET A CA 1
ATOM 1960 C C . MET A 1 270 ? -56.536 9.095 6.366 1.00 88.38 270 MET A C 1
ATOM 1962 O O . MET A 1 270 ? -57.375 9.806 5.809 1.00 88.38 270 MET A O 1
ATOM 1966 N N . ARG A 1 271 ? -56.268 7.864 5.913 1.00 91.56 271 ARG A N 1
ATOM 1967 C CA . ARG A 1 271 ? -56.995 7.254 4.788 1.00 91.56 271 ARG A CA 1
ATOM 1968 C C . ARG A 1 271 ? -58.457 6.994 5.133 1.00 91.56 271 ARG A C 1
ATOM 1970 O O . ARG A 1 271 ? -59.323 7.282 4.300 1.00 91.56 271 ARG A O 1
ATOM 1977 N N . GLU A 1 272 ? -58.735 6.494 6.333 1.00 92.19 272 GLU A N 1
ATOM 1978 C CA . GLU A 1 272 ? -60.102 6.290 6.820 1.00 92.19 272 GLU A CA 1
ATOM 1979 C C . GLU A 1 272 ? -60.862 7.619 6.919 1.00 92.19 272 GLU A C 1
ATOM 1981 O O . GLU A 1 272 ? -61.989 7.727 6.426 1.00 92.19 272 GLU A O 1
ATOM 1986 N N . GLU A 1 273 ? -60.221 8.661 7.451 1.00 91.44 273 GLU A N 1
ATOM 1987 C CA . GLU A 1 273 ? -60.818 9.990 7.592 1.00 91.44 273 GLU A CA 1
ATOM 1988 C C . GLU A 1 273 ? -61.121 10.634 6.226 1.00 91.44 273 GLU A C 1
ATOM 1990 O O . GLU A 1 273 ? -62.230 11.123 5.988 1.00 91.44 273 GLU A O 1
ATOM 1995 N N . ILE A 1 274 ? -60.196 10.532 5.261 1.00 91.75 274 ILE A N 1
ATOM 1996 C CA . ILE A 1 274 ? -60.423 10.970 3.873 1.00 91.75 274 ILE A CA 1
ATOM 1997 C C . ILE A 1 274 ? -61.583 10.197 3.231 1.00 91.75 274 ILE A C 1
ATOM 1999 O O . ILE A 1 274 ? -62.377 10.779 2.485 1.00 91.75 274 ILE A O 1
ATOM 2003 N N . SER A 1 275 ? -61.696 8.892 3.491 1.00 91.75 275 SER A N 1
ATOM 2004 C CA . SER A 1 275 ? -62.785 8.061 2.966 1.00 91.75 275 SER A CA 1
ATOM 2005 C C . SER A 1 275 ? -64.145 8.494 3.525 1.00 91.75 275 SER A C 1
ATOM 2007 O O . SER A 1 275 ? -65.100 8.699 2.766 1.00 91.75 275 SER A O 1
ATOM 2009 N N . ALA A 1 276 ? -64.221 8.733 4.837 1.00 89.00 276 ALA A N 1
ATOM 2010 C CA . ALA A 1 276 ? -65.422 9.233 5.497 1.00 89.00 276 ALA A CA 1
ATOM 2011 C C . ALA A 1 276 ? -65.821 10.624 4.977 1.00 89.00 276 ALA A C 1
ATOM 2013 O O . ALA A 1 276 ? -66.984 10.850 4.628 1.00 89.00 276 ALA A O 1
ATOM 2014 N N . MET A 1 277 ? -64.850 11.529 4.824 1.00 87.69 277 MET A N 1
ATOM 2015 C CA . MET A 1 277 ? -65.083 12.881 4.315 1.00 87.69 277 MET A CA 1
ATOM 2016 C C . MET A 1 277 ? -65.556 12.866 2.853 1.00 87.69 277 MET A C 1
ATOM 2018 O O . MET A 1 277 ? -66.477 13.600 2.487 1.00 87.69 277 MET A O 1
ATOM 2022 N N . LYS A 1 278 ? -65.010 11.973 2.013 1.00 90.25 278 LYS A N 1
ATOM 2023 C CA . LYS A 1 278 ? -65.505 11.753 0.641 1.00 90.25 278 LYS A CA 1
ATOM 2024 C C . LYS A 1 278 ? -66.959 11.287 0.629 1.00 90.25 278 LYS A C 1
ATOM 2026 O O . LYS A 1 278 ? -67.737 11.781 -0.187 1.00 90.25 278 LYS A O 1
ATOM 2031 N N . LYS A 1 279 ? -67.341 10.374 1.527 1.00 90.38 279 LYS A N 1
ATOM 2032 C CA . LYS A 1 279 ? -68.721 9.880 1.627 1.00 90.38 279 LYS A CA 1
ATOM 2033 C C . LYS A 1 279 ? -69.689 10.991 2.048 1.00 90.38 279 LYS A C 1
ATOM 2035 O O . LYS A 1 279 ? -70.707 11.181 1.385 1.00 90.38 279 LYS A O 1
ATOM 2040 N N . GLN A 1 280 ? -69.330 11.784 3.059 1.00 87.75 280 GLN A N 1
ATOM 2041 C CA . GLN A 1 280 ? -70.119 12.951 3.476 1.00 87.75 280 GLN A CA 1
ATOM 2042 C C . GLN A 1 280 ? -70.246 13.991 2.360 1.00 87.75 280 GLN A C 1
ATOM 2044 O O . GLN A 1 280 ? -71.329 14.526 2.128 1.00 87.75 280 GLN A O 1
ATOM 2049 N N . MET A 1 281 ? -69.167 14.251 1.618 1.00 86.25 281 MET A N 1
ATOM 2050 C CA . MET A 1 281 ? -69.206 15.166 0.480 1.00 86.25 281 MET A CA 1
ATOM 2051 C C . MET A 1 281 ? -70.137 14.642 -0.620 1.00 86.25 281 MET A C 1
ATOM 2053 O O . MET A 1 281 ? -70.927 15.412 -1.165 1.00 86.25 281 MET A O 1
ATOM 2057 N N . MET A 1 282 ? -70.118 13.338 -0.923 1.00 87.88 282 MET A N 1
ATOM 2058 C CA . MET A 1 282 ? -71.049 12.731 -1.884 1.00 87.88 282 MET A CA 1
ATOM 2059 C C . MET A 1 282 ? -72.510 12.844 -1.432 1.00 87.88 282 MET A C 1
ATOM 2061 O O . MET A 1 282 ? -73.362 13.219 -2.239 1.00 87.88 282 MET A O 1
ATOM 2065 N N . GLU A 1 283 ? -72.805 12.587 -0.157 1.00 86.56 283 GLU A N 1
ATOM 2066 C CA . GLU A 1 283 ? -74.152 12.735 0.412 1.00 86.56 283 GLU A CA 1
ATOM 2067 C C . GLU A 1 283 ? -74.629 14.192 0.384 1.00 86.56 283 GLU A C 1
ATOM 2069 O O . GLU A 1 283 ? -75.753 14.470 -0.036 1.00 86.56 283 GLU A O 1
ATOM 2074 N N . MET A 1 284 ? -73.755 15.143 0.717 1.00 82.88 284 MET A N 1
ATOM 2075 C CA . MET A 1 284 ? -74.048 16.574 0.634 1.00 82.88 284 MET A CA 1
ATOM 2076 C C . MET A 1 284 ? -74.309 17.016 -0.811 1.00 82.88 284 MET A C 1
ATOM 2078 O O . MET A 1 284 ? -75.246 17.768 -1.080 1.00 82.88 284 MET A O 1
ATOM 2082 N N . THR A 1 285 ? -73.524 16.513 -1.767 1.00 84.56 285 THR A N 1
ATOM 2083 C CA . THR A 1 285 ? -73.702 16.819 -3.195 1.00 84.56 285 THR A CA 1
ATOM 2084 C C . THR A 1 285 ? -75.012 16.232 -3.729 1.00 84.56 285 THR A C 1
ATOM 2086 O O . THR A 1 285 ? -75.692 16.865 -4.541 1.00 84.56 285 THR A O 1
ATOM 2089 N N . ARG A 1 286 ? -75.398 15.042 -3.253 1.00 80.69 286 ARG A N 1
ATOM 2090 C CA . ARG A 1 286 ? -76.672 14.393 -3.581 1.00 80.69 286 ARG A CA 1
ATOM 2091 C C . ARG A 1 286 ? -77.862 15.156 -2.999 1.00 80.69 286 ARG A C 1
ATOM 2093 O O . ARG A 1 286 ? -78.763 15.505 -3.754 1.00 80.69 286 ARG A O 1
ATOM 2100 N N . SER A 1 287 ? -77.815 15.504 -1.715 1.00 79.94 287 SER A N 1
ATOM 2101 C CA . SER A 1 287 ? -78.843 16.315 -1.046 1.00 79.94 287 SER A CA 1
ATOM 2102 C C . SER A 1 287 ? -79.014 17.687 -1.716 1.00 79.94 287 SER A C 1
ATOM 2104 O O . SER A 1 287 ? -80.132 18.146 -1.964 1.00 79.94 287 SER A O 1
ATOM 2106 N N . ARG A 1 288 ? -77.907 18.319 -2.136 1.00 78.88 288 ARG A N 1
ATOM 2107 C CA . ARG A 1 288 ? -77.934 19.575 -2.902 1.00 78.88 288 ARG A CA 1
ATOM 2108 C C . ARG A 1 288 ? -78.565 19.422 -4.293 1.00 78.88 288 ARG A C 1
ATOM 2110 O O . ARG A 1 288 ? -79.243 20.335 -4.751 1.00 78.88 288 ARG A O 1
ATOM 2117 N N . ARG A 1 289 ? -78.376 18.286 -4.977 1.00 75.31 289 ARG A N 1
ATOM 2118 C CA . ARG A 1 289 ? -79.071 17.991 -6.247 1.00 75.31 289 ARG A CA 1
ATOM 2119 C C . ARG A 1 289 ? -80.564 17.741 -6.045 1.00 75.31 289 ARG A C 1
ATOM 2121 O O . ARG A 1 289 ? -81.356 18.263 -6.820 1.00 75.31 289 ARG A O 1
ATOM 2128 N N . GLU A 1 290 ? -80.942 16.976 -5.026 1.00 76.25 290 GLU A N 1
ATOM 2129 C CA . GLU A 1 290 ? -82.345 16.658 -4.726 1.00 76.25 290 GLU A CA 1
ATOM 2130 C C . GLU A 1 290 ? -83.131 17.925 -4.329 1.00 76.25 290 GLU A C 1
ATOM 2132 O O . GLU A 1 290 ? -84.226 18.161 -4.837 1.00 76.25 290 GLU A O 1
ATOM 2137 N N . SER A 1 291 ? -82.527 18.818 -3.538 1.00 70.94 291 SER A N 1
ATOM 2138 C CA . SER A 1 291 ? -83.104 20.136 -3.211 1.00 70.94 291 SER A CA 1
ATOM 2139 C C . SER A 1 291 ? -83.226 21.083 -4.416 1.00 70.94 291 SER A C 1
ATOM 2141 O O . SER A 1 291 ? -84.208 21.814 -4.516 1.00 70.94 291 SER A O 1
ATOM 2143 N N . LEU A 1 292 ? -82.288 21.047 -5.372 1.00 66.44 292 LEU A N 1
ATOM 2144 C CA . LEU A 1 292 ? -82.370 21.824 -6.622 1.00 66.44 292 LEU A CA 1
ATOM 2145 C C . LEU A 1 292 ? -83.472 21.329 -7.577 1.00 66.44 292 LEU A C 1
ATOM 2147 O O . LEU A 1 292 ? -83.997 22.123 -8.357 1.00 66.44 292 LEU A O 1
ATOM 2151 N N . ILE A 1 293 ? -83.824 20.040 -7.526 1.00 66.50 293 ILE A N 1
ATOM 2152 C CA . ILE A 1 293 ? -84.920 19.453 -8.316 1.00 66.50 293 ILE A CA 1
ATOM 2153 C C . ILE A 1 293 ? -86.284 19.846 -7.725 1.00 66.50 293 ILE A C 1
ATOM 2155 O O . ILE A 1 293 ? -87.189 20.192 -8.480 1.00 66.50 293 ILE A O 1
ATOM 2159 N N . LEU A 1 294 ? -86.405 19.884 -6.394 1.00 59.47 294 LEU A N 1
ATOM 2160 C CA . LEU A 1 294 ? -87.610 20.337 -5.682 1.00 59.47 294 LEU A CA 1
ATOM 2161 C C . LEU A 1 294 ? -87.933 21.830 -5.880 1.00 59.47 294 LEU A C 1
ATOM 2163 O O . LEU A 1 294 ? -89.082 22.218 -5.728 1.00 59.47 294 LEU A O 1
ATOM 2167 N N . TYR A 1 295 ? -86.952 22.658 -6.250 1.00 58.41 295 TYR A N 1
ATOM 2168 C CA . TYR A 1 295 ? -87.140 24.094 -6.516 1.00 58.41 295 TYR A CA 1
ATOM 2169 C C . TYR A 1 295 ? -87.527 24.430 -7.973 1.00 58.41 295 TYR A C 1
ATOM 2171 O O . TYR A 1 295 ? -87.683 25.605 -8.303 1.00 58.41 295 TYR A O 1
ATOM 2179 N N . ARG A 1 296 ? -87.627 23.432 -8.868 1.00 55.41 296 ARG A N 1
ATOM 2180 C CA . ARG A 1 296 ? -87.964 23.600 -10.301 1.00 55.41 296 ARG A CA 1
ATOM 2181 C C . ARG A 1 296 ? -89.346 23.048 -10.700 1.00 55.41 296 ARG A C 1
ATOM 2183 O O . ARG A 1 296 ? -89.626 22.985 -11.897 1.00 55.41 296 ARG A O 1
ATOM 2190 N N . GLN A 1 297 ? -90.182 22.660 -9.737 1.00 48.97 297 GLN A N 1
ATOM 2191 C CA . GLN A 1 297 ? -91.616 22.384 -9.923 1.00 48.97 297 GLN A CA 1
ATOM 2192 C C . GLN A 1 297 ? -92.437 23.532 -9.342 1.00 48.97 297 GLN A C 1
ATOM 2194 O O . GLN A 1 297 ? -93.494 23.831 -9.936 1.00 48.97 297 GLN A O 1
#

Secondary structure (DSSP, 8-state):
---EEEE-S-SS-----STT-EEEE-TT-EEES-SS-SSSEEE------SSSGGGSS--------SS---------S-SS--TT-EEEEEE-SSSEEEEEEE-SSSSEEEE-S--EEEEEEEBPTT-SSPP-TT-EEEEETTEEES--TT-S-EEEE-SS-SEEE---GGG--S-EEEEEEEEEEEEEEES-B-TTPEEEE-SSSSS-EEEE-GGG--SPP-EEESS-B---S-EEEEEEE-S----S--S---HHHHHHHHHHHHHHHHHHHHHHHHHHHHHHHHHHHHHHHHTT-

pLDDT: mean 89.22, std 12.74, range [38.75, 98.38]